Protein AF-A0A7C6A0C5-F1 (afdb_monomer)

Secondary structure (DSSP, 8-state):
-----TT--PPTT--EEETTEEE---SS-EEEEEEPTT-BS-SSSSSBGGGGGTTS--SS-EESS---TT-EEEEEEES-HHHHHHHHSGGG---EEEEEEESS---HHHHHHHHH--EETTEEPPP-EEEE-SSTTEEEEEES---TTHHHHHHHHTT--EEEEEEEEETTEE-TTPPTT-EEEPPHHHHHHHHHHTT-----

Foldseek 3Di:
DDDPDPPDDDDPPDFDDDPNHTDDDDPKFKKKAFAAAQEWCDPPDGNHLVVLVPPHPPPQKHWLDTDDNRETETIMIMSDPVLSCLLAPLVLLWKWKKKWAKPDFDDPVLQVCQQVFDDDPNDTAHRKHWAADVGSSIIMIMGSHDDDVVVQVSCVVVVMGTPYMYTQDTRPDGRPPADHSHMDTDDPVRVQSSCVSRVNDDDD

Solvent-accessible surface area (backbone atoms only — not comparable to full-atom values): 11794 Å² total; per-residue (Å²): 134,92,82,83,62,91,83,65,82,77,62,89,88,66,90,44,62,60,97,88,38,80,52,88,84,68,97,58,55,47,36,44,27,23,40,43,59,70,28,26,77,38,94,85,46,81,54,28,54,64,73,52,42,72,96,54,86,59,89,67,49,40,64,55,60,78,57,54,38,75,31,28,29,54,41,44,30,30,49,43,65,66,62,40,47,48,67,54,40,62,91,59,42,49,41,33,33,28,45,36,34,37,77,51,65,64,49,73,66,53,36,51,45,34,50,74,26,47,72,57,95,92,37,75,46,72,53,24,54,59,45,72,46,99,54,40,30,34,30,40,39,39,32,35,67,85,59,89,64,40,71,50,51,55,38,42,77,71,74,38,46,69,76,43,44,30,32,45,29,52,59,82,46,67,44,81,85,63,54,77,50,42,63,43,71,59,51,73,68,55,48,50,44,48,32,48,75,65,73,67,58,71,82,130

InterPro domains:
  IPR000748 Pseudouridine synthase, RsuA/RluB/E/F [TIGR00093] (34-187)
  IPR006145 Pseudouridine synthase, RsuA/RluA-like [PF00849] (29-157)
  IPR018496 Pseudouridine synthase, RsuA/RluB/E/F, conserved site [PS01149] (65-79)
  IPR020094 Pseudouridine synthase TruA/RsuA/RluB/E/F, N-terminal [G3DSA:3.30.70.580] (31-190)
  IPR020103 Pseudouridine synthase, catalytic domain superfamily [SSF55120] (17-201)
  IPR042092 Pseudouridine synthase, RsuA/RluB/E/F, catalytic domain [G3DSA:3.30.70.1560] (94-174)
  IPR050343 Ribosomal RNA Pseudouridine Synthase RsuA [PTHR47683] (2-196)

Organism: NCBI:txid1214928

Radius of gyration: 19.91 Å; Cα contacts (8 Å, |Δi|>4): 356; chains: 1; bounding box: 49×36×59 Å

Structure (mmCIF, N/CA/C/O backbone):
data_AF-A0A7C6A0C5-F1
#
_entry.id   AF-A0A7C6A0C5-F1
#
loop_
_atom_site.group_PDB
_atom_site.id
_atom_site.type_symbol
_atom_site.label_atom_id
_atom_site.label_alt_id
_atom_site.label_comp_id
_atom_site.label_asym_id
_atom_site.label_entity_id
_atom_site.label_seq_id
_atom_site.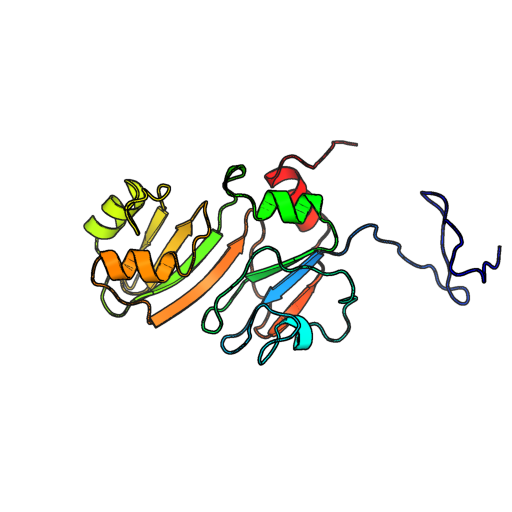pdbx_PDB_ins_code
_atom_site.Cartn_x
_atom_site.Cartn_y
_atom_site.Cartn_z
_atom_site.occupancy
_atom_site.B_iso_or_equiv
_atom_site.auth_seq_id
_atom_site.auth_comp_id
_atom_site.auth_asym_id
_atom_site.auth_atom_id
_atom_site.pdbx_PDB_model_num
ATOM 1 N N . GLU A 1 1 ? 21.529 -6.918 -37.986 1.00 81.62 1 GLU A N 1
ATOM 2 C CA . GLU A 1 1 ? 22.900 -6.378 -37.845 1.00 81.62 1 GLU A CA 1
ATOM 3 C C . GLU A 1 1 ? 23.415 -6.735 -36.458 1.00 81.62 1 GLU A C 1
ATOM 5 O O . GLU A 1 1 ? 22.609 -6.770 -35.536 1.00 81.62 1 GLU A O 1
ATOM 10 N N . VAL A 1 2 ? 24.701 -7.061 -36.303 1.00 87.25 2 VAL A N 1
ATOM 11 C CA . VAL A 1 2 ? 25.269 -7.378 -34.982 1.00 87.25 2 VAL A CA 1
ATOM 12 C C . VAL A 1 2 ? 25.799 -6.091 -34.360 1.00 87.25 2 VAL A C 1
ATOM 14 O O . VAL A 1 2 ? 26.836 -5.583 -34.780 1.00 87.25 2 VAL A O 1
ATOM 17 N N . VAL A 1 3 ? 25.098 -5.583 -33.349 1.00 87.75 3 VAL A N 1
ATOM 18 C CA . VAL A 1 3 ? 25.498 -4.394 -32.588 1.00 87.75 3 VAL A CA 1
ATOM 19 C C . VAL A 1 3 ? 26.270 -4.832 -31.344 1.00 87.75 3 VAL A C 1
ATOM 21 O O . VAL A 1 3 ? 25.799 -5.669 -30.579 1.00 87.75 3 VAL A O 1
ATOM 24 N N . ARG A 1 4 ? 27.472 -4.279 -31.141 1.00 88.19 4 ARG A N 1
ATOM 25 C CA . ARG A 1 4 ? 28.315 -4.529 -29.951 1.00 88.19 4 ARG A CA 1
ATOM 26 C C . ARG A 1 4 ? 28.579 -3.274 -29.117 1.00 88.19 4 ARG A C 1
ATOM 28 O O . ARG A 1 4 ? 29.222 -3.365 -28.077 1.00 88.19 4 ARG A O 1
ATOM 35 N N . ASP A 1 5 ? 28.114 -2.121 -29.587 1.00 89.69 5 ASP A N 1
ATOM 36 C CA . ASP A 1 5 ? 28.271 -0.843 -28.903 1.00 89.69 5 ASP A CA 1
ATOM 37 C C . ASP A 1 5 ? 27.196 -0.690 -27.808 1.00 89.69 5 ASP A C 1
ATOM 39 O O . ASP A 1 5 ? 26.008 -0.647 -28.139 1.00 89.69 5 ASP A O 1
ATOM 43 N N . PRO A 1 6 ? 27.568 -0.595 -26.516 1.00 80.88 6 PRO A N 1
ATOM 44 C CA . PRO A 1 6 ? 26.613 -0.383 -25.428 1.00 80.88 6 PRO A CA 1
ATOM 45 C C . PRO A 1 6 ? 25.907 0.984 -25.484 1.00 80.88 6 PRO A C 1
ATOM 47 O O . PRO A 1 6 ? 24.895 1.159 -24.808 1.00 80.88 6 PRO A O 1
ATOM 50 N N . GLY A 1 7 ? 26.426 1.947 -26.255 1.00 84.88 7 GLY A N 1
ATOM 51 C CA . GLY A 1 7 ? 25.814 3.260 -26.474 1.00 84.88 7 GLY A CA 1
ATOM 52 C C . GLY A 1 7 ? 24.837 3.316 -27.652 1.00 84.88 7 GLY A C 1
ATOM 53 O O . GLY A 1 7 ? 24.264 4.376 -27.909 1.00 84.88 7 GLY A O 1
ATOM 54 N N . PHE A 1 8 ? 24.639 2.211 -28.376 1.00 87.06 8 PHE A N 1
ATOM 55 C CA . PHE A 1 8 ? 23.786 2.196 -29.558 1.00 87.06 8 PHE A CA 1
ATOM 56 C C . PHE A 1 8 ? 22.320 2.469 -29.203 1.00 87.06 8 PHE A C 1
ATOM 58 O O . PHE A 1 8 ? 21.685 1.731 -28.446 1.00 87.06 8 PHE A O 1
ATOM 65 N N . HIS A 1 9 ? 21.762 3.517 -29.803 1.00 83.31 9 HIS A N 1
ATOM 66 C CA . HIS A 1 9 ? 20.345 3.824 -29.689 1.00 83.31 9 HIS A CA 1
ATOM 67 C C . HIS A 1 9 ? 19.542 2.902 -30.605 1.00 83.31 9 HIS A C 1
ATOM 69 O O . HIS A 1 9 ? 19.577 3.033 -31.827 1.00 83.31 9 HIS A O 1
ATOM 75 N N . VAL A 1 10 ? 18.798 1.974 -30.005 1.00 83.44 10 VAL A N 1
ATOM 76 C CA . VAL A 1 10 ? 17.906 1.086 -30.751 1.00 83.44 10 VAL A CA 1
ATOM 77 C C . VAL A 1 10 ? 16.726 1.901 -31.301 1.00 83.44 10 VAL A C 1
ATOM 79 O O . VAL A 1 10 ? 16.050 2.571 -30.515 1.00 83.44 10 VAL A O 1
ATOM 82 N N . PRO A 1 11 ? 16.455 1.857 -32.621 1.00 84.38 11 PRO A N 1
ATOM 83 C CA . PRO A 1 11 ? 15.273 2.486 -33.198 1.00 84.38 11 PRO A CA 1
ATOM 84 C C . PRO A 1 11 ? 13.982 1.929 -32.595 1.00 84.38 11 PRO A C 1
ATOM 86 O O . PRO A 1 11 ? 13.876 0.735 -32.306 1.00 84.38 11 PRO A O 1
ATOM 89 N N . GLU A 1 12 ? 12.976 2.785 -32.442 1.00 79.31 12 GLU A N 1
ATOM 90 C CA . GLU A 1 12 ? 11.664 2.357 -31.962 1.00 79.31 12 GLU A CA 1
ATOM 91 C C . GLU A 1 12 ? 11.053 1.320 -32.924 1.00 79.31 12 GLU A C 1
ATOM 93 O O . GLU A 1 12 ? 11.096 1.481 -34.143 1.00 79.31 12 GLU A O 1
ATOM 98 N N . GLY A 1 13 ? 10.537 0.215 -32.376 1.00 77.62 13 GLY A N 1
ATOM 99 C CA . GLY A 1 13 ? 9.968 -0.891 -33.157 1.00 77.62 13 GLY A CA 1
ATOM 100 C C . GLY A 1 13 ? 10.975 -1.900 -33.729 1.00 77.62 13 GLY A C 1
ATOM 101 O O . GLY A 1 13 ? 10.558 -2.849 -34.392 1.00 77.62 13 GLY A O 1
ATOM 102 N N . ALA A 1 14 ? 12.280 -1.751 -33.477 1.00 84.12 14 ALA A N 1
ATOM 103 C CA . ALA A 1 14 ? 13.269 -2.724 -33.939 1.00 84.12 14 ALA A CA 1
ATOM 104 C C . ALA A 1 14 ? 13.082 -4.105 -33.277 1.00 84.12 14 ALA A C 1
AT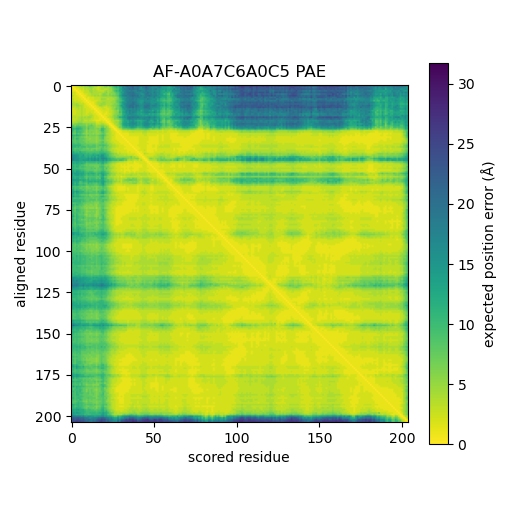OM 106 O O . ALA A 1 14 ? 12.911 -4.216 -32.062 1.00 84.12 14 ALA A O 1
ATOM 107 N N . SER A 1 15 ? 13.171 -5.174 -34.074 1.00 84.56 15 SER A N 1
ATOM 108 C CA . SER A 1 15 ? 13.277 -6.541 -33.555 1.00 84.56 15 SER A CA 1
ATOM 109 C C . SER A 1 15 ? 14.695 -6.792 -33.055 1.00 84.56 15 SER A C 1
ATOM 111 O O . SER A 1 15 ? 15.669 -6.562 -33.773 1.00 84.56 15 SER A O 1
ATOM 113 N N . LEU A 1 16 ? 14.804 -7.257 -31.816 1.00 87.75 16 LEU A N 1
ATOM 114 C CA . LEU A 1 16 ? 16.075 -7.522 -31.160 1.00 87.75 16 LEU A CA 1
ATOM 115 C C . LEU A 1 16 ? 16.232 -9.017 -30.936 1.00 87.75 16 LEU A C 1
ATOM 117 O O . LEU A 1 16 ? 15.270 -9.704 -30.603 1.00 87.75 16 LEU A O 1
ATOM 121 N N . GLU A 1 17 ? 17.456 -9.505 -31.080 1.00 88.62 17 GLU A N 1
ATOM 122 C CA . GLU A 1 17 ? 17.814 -10.889 -30.802 1.00 88.62 17 GLU A CA 1
ATOM 123 C C . GLU A 1 17 ? 19.119 -10.929 -30.010 1.00 88.62 17 GLU A C 1
ATOM 125 O O . GLU A 1 17 ? 20.035 -10.146 -30.268 1.00 88.62 17 GLU A O 1
ATOM 130 N N . LEU A 1 18 ? 19.216 -11.862 -29.066 1.00 87.06 18 LEU A N 1
ATOM 131 C CA . LEU A 1 18 ? 20.465 -12.214 -28.397 1.00 87.06 18 LEU A CA 1
ATOM 132 C C . LEU A 1 18 ? 20.778 -13.670 -28.718 1.00 87.06 18 LEU A C 1
ATOM 134 O O . LEU A 1 18 ? 19.971 -14.552 -28.430 1.00 87.06 18 LEU A O 1
ATOM 138 N N . ASP A 1 19 ? 21.924 -13.911 -29.353 1.00 87.69 19 ASP A N 1
ATOM 139 C CA . ASP A 1 19 ? 22.356 -15.243 -29.797 1.00 87.69 19 ASP A CA 1
ATOM 140 C C . ASP A 1 19 ? 21.277 -15.988 -30.613 1.00 87.69 19 ASP A C 1
ATOM 142 O O . ASP A 1 19 ? 21.013 -17.174 -30.410 1.00 87.69 19 ASP A O 1
ATOM 146 N N . GLY A 1 20 ? 20.614 -15.261 -31.523 1.00 85.88 20 GLY A N 1
ATOM 147 C CA . GLY A 1 20 ? 19.554 -15.783 -32.396 1.00 85.88 20 GLY A CA 1
ATOM 148 C C . GLY A 1 20 ? 18.211 -16.031 -31.701 1.00 85.88 20 GLY A C 1
ATOM 149 O O . GLY A 1 20 ? 17.323 -16.647 -32.287 1.00 85.88 20 GLY A O 1
ATOM 150 N N . LYS A 1 21 ? 18.047 -15.592 -30.446 1.00 85.69 21 LYS A N 1
ATOM 151 C CA . LYS A 1 21 ? 16.777 -15.671 -29.714 1.00 85.69 21 LYS A CA 1
ATOM 152 C C . LYS A 1 21 ? 16.108 -14.299 -29.661 1.00 85.69 21 LYS A C 1
ATOM 154 O O . LYS A 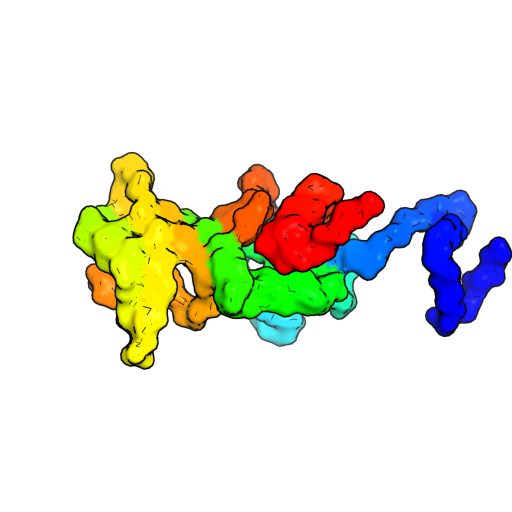1 21 ? 16.732 -13.372 -29.139 1.00 85.69 21 LYS A O 1
ATOM 159 N N . PRO A 1 22 ? 14.851 -14.166 -30.117 1.00 84.94 22 PRO A N 1
ATOM 160 C CA . PRO A 1 22 ? 14.095 -12.923 -30.010 1.00 84.94 22 PRO A CA 1
ATOM 161 C C . PRO A 1 22 ? 14.038 -12.398 -28.576 1.00 84.94 22 PRO A C 1
ATOM 163 O O . PRO A 1 22 ? 13.735 -13.136 -27.636 1.00 84.94 22 PRO A O 1
ATOM 166 N N . LEU A 1 23 ? 14.307 -11.106 -28.422 1.00 81.94 23 LEU A N 1
ATOM 167 C CA . LEU A 1 23 ? 14.169 -10.368 -27.179 1.00 81.94 23 LEU A CA 1
ATOM 168 C C . LEU A 1 23 ? 12.861 -9.581 -27.198 1.00 81.94 23 LEU A C 1
ATOM 170 O O . LEU A 1 23 ? 12.641 -8.721 -28.049 1.00 81.94 23 LEU A O 1
ATOM 174 N N . ALA A 1 24 ? 12.011 -9.835 -26.207 1.00 72.44 24 ALA A N 1
ATOM 175 C CA . ALA A 1 24 ? 10.872 -8.975 -25.931 1.00 72.44 24 ALA A CA 1
ATOM 176 C C . ALA A 1 24 ? 11.360 -7.723 -25.193 1.00 72.44 24 ALA A C 1
ATOM 178 O O . ALA A 1 24 ? 11.808 -7.804 -24.047 1.00 72.44 24 ALA A O 1
ATOM 179 N N . VAL A 1 25 ? 11.264 -6.563 -25.839 1.00 71.50 25 VAL A N 1
ATOM 180 C CA . VAL A 1 25 ? 11.606 -5.287 -25.207 1.00 71.50 25 VAL A CA 1
ATOM 181 C C . VAL A 1 25 ? 10.368 -4.684 -24.579 1.00 71.50 25 VAL A C 1
ATOM 183 O O . VAL A 1 25 ? 9.362 -4.457 -25.247 1.00 71.50 25 VAL A O 1
ATOM 186 N N . ARG A 1 26 ? 10.457 -4.396 -23.282 1.00 72.69 26 ARG A N 1
ATOM 187 C CA . ARG A 1 26 ? 9.487 -3.549 -22.595 1.00 72.69 26 ARG A CA 1
ATOM 188 C C . ARG A 1 26 ? 10.140 -2.219 -22.273 1.00 72.69 26 ARG A C 1
ATOM 190 O O . ARG A 1 26 ? 11.242 -2.184 -21.735 1.00 72.69 26 ARG A O 1
ATOM 197 N N . ARG A 1 27 ? 9.439 -1.130 -22.585 1.00 80.19 27 ARG A N 1
ATOM 198 C CA . ARG A 1 27 ? 9.873 0.228 -22.237 1.00 80.19 27 ARG A CA 1
ATOM 199 C C . ARG A 1 27 ? 9.923 0.421 -20.719 1.00 80.19 27 ARG A C 1
ATOM 201 O O . ARG A 1 27 ? 10.857 1.030 -20.206 1.00 80.19 27 ARG A O 1
ATOM 208 N N . HIS A 1 28 ? 8.934 -0.128 -20.015 1.00 90.69 28 HIS A N 1
ATOM 209 C CA . HIS A 1 28 ? 8.824 -0.067 -18.565 1.00 90.69 28 HIS A CA 1
ATOM 210 C C . HIS A 1 28 ? 8.532 -1.449 -17.970 1.00 90.69 28 HIS A C 1
ATOM 212 O O . HIS A 1 28 ? 7.948 -2.317 -18.617 1.00 90.69 28 HIS A O 1
ATOM 218 N N . HIS A 1 29 ? 8.972 -1.654 -16.731 1.00 93.25 29 HIS A N 1
ATOM 219 C CA . HIS A 1 29 ? 8.690 -2.851 -15.949 1.00 93.25 29 HIS A CA 1
ATOM 220 C C . HIS A 1 29 ? 7.824 -2.480 -14.754 1.00 93.25 29 HIS A C 1
ATOM 222 O O . HIS A 1 29 ? 8.158 -1.545 -14.021 1.00 93.25 29 HIS A O 1
ATOM 228 N N . HIS A 1 30 ? 6.768 -3.258 -14.524 1.00 96.50 30 HIS A N 1
ATOM 229 C CA . HIS A 1 30 ? 5.861 -3.096 -13.394 1.00 96.50 30 HIS A CA 1
ATOM 230 C C . HIS A 1 30 ? 5.740 -4.419 -12.638 1.00 96.50 30 HIS A C 1
ATOM 232 O O . HIS A 1 30 ? 5.444 -5.450 -13.244 1.00 96.50 30 HIS A O 1
ATOM 238 N N . LEU A 1 31 ? 5.990 -4.397 -11.327 1.00 97.56 31 LEU A N 1
ATOM 239 C CA . LEU A 1 31 ? 5.941 -5.590 -10.478 1.00 97.56 31 LEU A CA 1
ATOM 240 C C . LEU A 1 31 ? 4.955 -5.427 -9.335 1.00 97.56 31 LEU A C 1
ATOM 242 O O . LEU A 1 31 ? 4.968 -4.412 -8.640 1.00 97.56 31 LEU A O 1
ATOM 246 N N . LEU A 1 32 ? 4.193 -6.481 -9.081 1.00 98.44 32 LEU A N 1
ATOM 247 C CA . LEU A 1 32 ? 3.413 -6.673 -7.871 1.00 98.44 32 LEU A CA 1
ATOM 248 C C . LEU A 1 32 ? 4.213 -7.543 -6.900 1.00 98.44 32 LEU A C 1
ATOM 250 O O . LEU A 1 32 ? 4.545 -8.674 -7.241 1.00 98.44 32 LEU A O 1
ATOM 254 N N . LEU A 1 33 ? 4.485 -7.044 -5.698 1.00 98.69 33 LEU A N 1
ATOM 255 C CA . LEU A 1 33 ? 5.050 -7.821 -4.594 1.00 98.69 33 LEU A CA 1
ATOM 256 C C . LEU A 1 33 ? 3.988 -8.007 -3.509 1.00 98.69 33 LEU A C 1
ATOM 258 O O . LEU A 1 33 ? 3.386 -7.029 -3.053 1.00 98.69 33 LEU A O 1
ATOM 262 N N . HIS A 1 34 ? 3.822 -9.235 -3.020 1.00 98.75 34 HIS A N 1
ATOM 263 C CA . HIS A 1 34 ? 3.149 -9.469 -1.746 1.00 98.75 34 HIS A CA 1
ATOM 264 C C . HIS A 1 34 ? 4.169 -9.314 -0.615 1.00 98.75 34 HIS A C 1
ATOM 266 O O . HIS A 1 34 ? 4.820 -10.268 -0.192 1.00 98.75 34 HIS A O 1
ATOM 272 N N . LYS A 1 35 ? 4.326 -8.087 -0.119 1.00 98.50 35 LYS A N 1
ATOM 273 C CA . LYS A 1 35 ? 5.311 -7.763 0.910 1.00 98.50 35 LYS A CA 1
ATOM 274 C C . LYS A 1 35 ? 4.951 -8.466 2.235 1.00 98.50 35 LYS A C 1
ATOM 276 O O . LYS A 1 35 ? 3.870 -8.210 2.762 1.00 98.50 35 LYS A O 1
ATOM 281 N N . PRO A 1 36 ? 5.855 -9.264 2.827 1.00 98.19 36 PRO A N 1
ATOM 282 C CA . PRO A 1 36 ? 5.708 -9.779 4.186 1.00 98.19 36 PRO A CA 1
ATOM 283 C C . PRO A 1 36 ? 6.032 -8.722 5.259 1.00 98.19 36 PRO A C 1
ATOM 285 O O . PRO A 1 36 ? 6.732 -7.725 5.014 1.00 98.19 36 PRO A O 1
ATOM 288 N N . ALA A 1 37 ? 5.573 -8.960 6.488 1.00 97.62 37 ALA A N 1
ATOM 289 C CA . ALA A 1 37 ? 6.026 -8.204 7.649 1.00 97.62 37 ALA A CA 1
ATOM 290 C C . ALA A 1 37 ? 7.530 -8.441 7.900 1.00 97.62 37 ALA A C 1
ATOM 292 O O . ALA A 1 37 ? 8.111 -9.444 7.489 1.00 97.62 37 ALA A O 1
ATOM 293 N N . GLY A 1 38 ? 8.189 -7.484 8.551 1.00 97.25 38 GLY A N 1
ATOM 294 C CA . GLY A 1 38 ? 9.622 -7.526 8.856 1.00 97.25 38 GLY A CA 1
ATOM 295 C C . GLY A 1 38 ? 10.523 -6.867 7.806 1.00 97.25 38 GLY A C 1
ATOM 296 O O . GLY A 1 38 ? 11.649 -6.497 8.144 1.00 97.25 38 GLY A O 1
ATOM 297 N N . TYR A 1 39 ? 10.020 -6.632 6.589 1.00 97.75 39 TYR A N 1
ATOM 298 C CA . TYR A 1 39 ? 10.778 -6.013 5.498 1.00 97.75 39 TYR A CA 1
ATOM 299 C C . TYR A 1 39 ? 10.549 -4.503 5.392 1.00 97.75 39 TYR A C 1
ATOM 301 O O . TYR A 1 39 ? 9.433 -4.017 5.575 1.00 97.75 39 TYR A O 1
ATOM 309 N N . VAL A 1 40 ? 11.597 -3.752 5.056 1.00 96.81 40 VAL A N 1
ATOM 310 C CA . VAL A 1 40 ? 11.578 -2.289 4.926 1.00 96.81 40 VAL A CA 1
ATOM 311 C C . VAL A 1 40 ? 11.536 -1.891 3.452 1.00 96.81 40 VAL A C 1
ATOM 313 O O . VAL A 1 40 ? 12.293 -2.408 2.629 1.00 96.81 40 VAL A O 1
ATOM 316 N N . THR A 1 41 ? 10.675 -0.925 3.116 1.00 95.38 41 THR A N 1
ATOM 317 C CA . THR A 1 41 ? 10.627 -0.314 1.776 1.00 95.38 41 THR A CA 1
ATOM 318 C C . THR A 1 41 ? 11.805 0.657 1.584 1.00 95.38 41 THR A C 1
ATOM 320 O O . THR A 1 41 ? 11.630 1.875 1.573 1.00 95.38 41 THR A O 1
ATOM 323 N N . SER A 1 42 ? 13.020 0.117 1.514 1.00 92.44 42 SER A N 1
ATOM 324 C CA . SER A 1 42 ? 14.288 0.834 1.333 1.00 92.44 42 SER A CA 1
ATOM 325 C C . SER A 1 42 ? 15.271 -0.055 0.572 1.00 92.44 42 SER A C 1
ATOM 327 O O . SER A 1 42 ? 15.159 -1.276 0.644 1.00 92.44 42 SER A O 1
ATOM 329 N N . ARG A 1 43 ? 16.229 0.532 -0.155 1.00 89.50 43 ARG A N 1
ATOM 330 C CA . ARG A 1 43 ? 17.328 -0.212 -0.802 1.00 89.50 43 ARG A CA 1
ATOM 331 C C . ARG A 1 43 ? 18.491 -0.506 0.145 1.00 89.50 43 ARG A C 1
ATOM 333 O O . ARG A 1 43 ? 19.223 -1.456 -0.086 1.00 89.50 43 ARG A O 1
ATOM 340 N N . THR A 1 44 ? 18.673 0.321 1.168 1.00 86.88 44 THR A N 1
ATOM 341 C CA . THR A 1 44 ? 19.901 0.362 1.978 1.00 86.88 44 THR A CA 1
ATOM 342 C C . THR A 1 44 ? 19.683 -0.042 3.431 1.00 86.88 44 THR A C 1
ATOM 344 O O . THR A 1 44 ? 20.648 -0.317 4.136 1.00 86.88 44 THR A O 1
ATOM 347 N N . GLU A 1 45 ? 18.434 -0.073 3.898 1.00 86.06 45 GLU A N 1
ATOM 348 C CA . GLU A 1 45 ? 18.113 -0.243 5.316 1.00 86.06 45 GLU A CA 1
ATOM 349 C C . GLU A 1 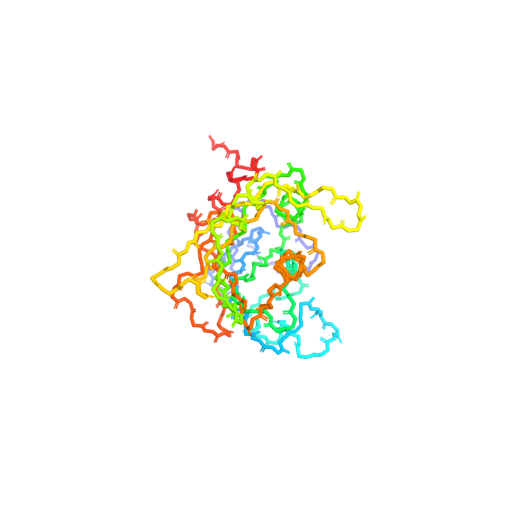45 ? 17.425 -1.577 5.606 1.00 86.06 45 GLU A C 1
ATOM 351 O O . GLU A 1 45 ? 16.406 -1.908 4.994 1.00 86.06 45 GLU A O 1
ATOM 356 N N . GLY A 1 46 ? 17.930 -2.277 6.628 1.00 89.44 46 GLY A N 1
ATOM 357 C CA . GLY A 1 46 ? 17.310 -3.472 7.200 1.00 89.44 46 GLY A CA 1
ATOM 358 C C . GLY A 1 46 ? 17.074 -4.604 6.189 1.00 89.44 46 GLY A C 1
ATOM 359 O O . GLY A 1 46 ? 17.692 -4.638 5.124 1.00 89.44 46 GLY A O 1
ATOM 360 N N . PRO A 1 47 ? 16.173 -5.550 6.509 1.00 93.56 47 PRO A N 1
ATOM 361 C CA . PRO A 1 47 ? 15.697 -6.537 5.546 1.00 93.56 47 PRO A CA 1
ATOM 362 C C . PRO A 1 47 ? 14.931 -5.832 4.417 1.00 93.56 47 PRO A C 1
ATOM 364 O O . PRO A 1 47 ? 13.764 -5.471 4.559 1.00 93.56 47 PRO A O 1
ATOM 367 N N . SER A 1 48 ? 15.614 -5.556 3.312 1.00 95.62 48 SER A N 1
ATOM 368 C CA . SER A 1 48 ? 15.080 -4.772 2.199 1.00 95.62 48 SER A CA 1
ATOM 369 C C . SER A 1 48 ? 14.054 -5.557 1.382 1.00 95.62 48 SER A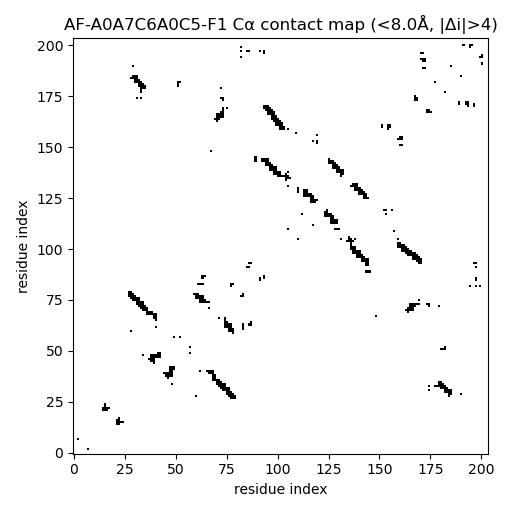 C 1
ATOM 371 O O . SER A 1 48 ? 14.295 -6.709 1.027 1.00 95.62 48 SER A O 1
ATOM 373 N N . VAL A 1 49 ? 12.951 -4.915 0.980 1.00 97.00 49 VAL A N 1
ATOM 374 C CA . VAL A 1 49 ? 11.996 -5.492 0.008 1.00 97.00 49 VAL A CA 1
ATOM 375 C C . VAL A 1 49 ? 12.644 -5.891 -1.323 1.00 97.00 49 VAL A C 1
ATOM 377 O O . VAL A 1 49 ? 12.125 -6.767 -2.000 1.00 97.00 49 VAL A O 1
ATOM 380 N N . TYR A 1 50 ? 13.787 -5.305 -1.692 1.00 96.06 50 TYR A N 1
ATOM 381 C CA . TYR A 1 50 ? 14.509 -5.673 -2.913 1.00 96.06 50 TYR A CA 1
ATOM 382 C C . TYR A 1 50 ? 15.186 -7.043 -2.817 1.00 96.06 50 TYR A C 1
ATOM 384 O O . TYR A 1 50 ? 15.422 -7.665 -3.848 1.00 96.06 50 TYR A O 1
ATOM 392 N N . ALA A 1 51 ? 15.443 -7.546 -1.604 1.00 94.50 51 ALA A N 1
ATOM 393 C CA . ALA A 1 51 ? 15.926 -8.912 -1.409 1.00 94.50 51 ALA A CA 1
ATOM 394 C C . ALA A 1 51 ? 14.884 -9.961 -1.845 1.00 94.50 51 ALA A C 1
ATOM 396 O O . ALA A 1 51 ? 15.254 -11.063 -2.235 1.00 94.50 51 ALA A O 1
ATOM 397 N N . LEU A 1 52 ? 13.594 -9.598 -1.835 1.00 95.88 52 LEU A N 1
ATOM 398 C CA . LEU A 1 52 ? 12.483 -10.435 -2.304 1.00 95.88 52 LEU A CA 1
ATOM 399 C C . LEU A 1 52 ? 12.290 -10.379 -3.827 1.00 95.88 52 LEU A C 1
ATOM 401 O O . LEU A 1 52 ? 11.481 -11.115 -4.373 1.00 95.88 52 LEU A O 1
ATOM 405 N N . LEU A 1 53 ? 13.020 -9.504 -4.524 1.00 95.44 53 LEU A N 1
ATOM 406 C CA . LEU A 1 53 ? 12.917 -9.312 -5.973 1.00 95.44 53 LEU A CA 1
ATOM 407 C C . LEU A 1 53 ? 14.087 -9.968 -6.724 1.00 95.44 53 LEU A C 1
ATOM 409 O O . LEU A 1 53 ? 14.463 -9.526 -7.813 1.00 95.44 53 LEU A O 1
ATOM 413 N N . SER A 1 54 ? 14.689 -11.007 -6.138 1.00 88.06 54 SER A N 1
ATOM 414 C CA . SER A 1 54 ? 15.720 -11.801 -6.810 1.00 88.06 54 SER A CA 1
ATOM 415 C C . SER A 1 54 ? 15.172 -12.371 -8.122 1.00 88.06 54 SER A C 1
ATOM 417 O O . SER A 1 54 ? 14.064 -12.895 -8.160 1.00 88.06 54 SER A O 1
ATOM 419 N N . GLY A 1 55 ? 15.932 -12.240 -9.211 1.00 87.50 55 GLY A N 1
ATOM 420 C CA . GLY A 1 55 ? 15.504 -12.666 -10.550 1.00 87.50 55 GLY A CA 1
ATOM 421 C C . GLY A 1 55 ? 14.741 -11.612 -11.363 1.00 87.50 55 GLY A C 1
ATOM 422 O O . GLY A 1 55 ? 14.490 -11.837 -12.544 1.00 87.50 55 GLY A O 1
ATOM 423 N N . PHE A 1 56 ? 14.436 -10.443 -10.790 1.00 90.88 56 PHE A N 1
ATOM 424 C CA . PHE A 1 56 ? 13.831 -9.319 -11.512 1.00 90.88 56 PHE A CA 1
ATOM 425 C C . PHE A 1 56 ? 14.851 -8.209 -11.835 1.00 90.88 56 PHE A C 1
ATOM 427 O O . PHE A 1 56 ? 15.852 -8.057 -11.127 1.00 90.88 56 PHE A O 1
ATOM 434 N N . PRO A 1 57 ? 14.609 -7.377 -12.871 1.00 86.69 57 PRO A N 1
ATOM 435 C CA . PRO A 1 57 ? 15.482 -6.254 -13.223 1.00 86.69 57 PRO A CA 1
ATOM 436 C C . PRO A 1 57 ? 15.345 -5.090 -12.224 1.00 86.69 57 PRO A C 1
ATOM 438 O O . PRO A 1 57 ? 14.690 -4.084 -12.481 1.00 86.69 57 PRO A O 1
ATOM 441 N N . THR A 1 58 ? 15.971 -5.213 -11.053 1.00 87.75 58 THR A N 1
ATOM 442 C CA . THR A 1 58 ? 15.789 -4.288 -9.918 1.00 87.75 58 THR A CA 1
ATOM 443 C C . THR A 1 58 ? 16.573 -2.984 -9.993 1.00 87.75 58 THR A C 1
ATOM 445 O O . THR A 1 58 ? 16.379 -2.141 -9.118 1.00 87.75 58 THR A O 1
ATOM 448 N N . ARG A 1 59 ? 17.446 -2.772 -10.988 1.00 86.00 59 ARG A N 1
ATOM 449 C CA . ARG A 1 59 ? 18.322 -1.584 -11.044 1.00 86.00 59 ARG A CA 1
ATOM 450 C C . ARG A 1 59 ? 17.522 -0.281 -10.991 1.00 86.00 59 ARG A C 1
ATOM 452 O O . ARG A 1 59 ? 17.758 0.534 -10.106 1.00 86.00 59 ARG A O 1
ATOM 459 N N . ASP A 1 60 ? 16.515 -0.172 -11.853 1.00 89.44 60 ASP A N 1
ATOM 460 C CA . ASP A 1 60 ? 15.753 1.065 -12.066 1.00 89.44 60 ASP A CA 1
ATOM 461 C C . ASP A 1 60 ? 14.328 0.993 -11.471 1.00 89.44 60 ASP A C 1
ATOM 463 O O . ASP A 1 60 ? 13.549 1.935 -11.578 1.00 89.44 60 ASP A O 1
ATOM 467 N N . LEU A 1 61 ? 13.967 -0.127 -10.826 1.00 93.94 61 LEU A N 1
ATOM 468 C CA . LEU A 1 61 ? 12.653 -0.320 -10.199 1.00 93.94 61 LEU A CA 1
ATOM 469 C C . LEU A 1 61 ? 12.505 0.546 -8.943 1.00 93.94 61 LEU A C 1
ATOM 471 O O . LEU A 1 61 ? 13.308 0.453 -8.014 1.00 93.94 61 LEU A O 1
ATOM 475 N N . ALA A 1 62 ? 11.441 1.337 -8.871 1.00 96.94 62 ALA A N 1
ATOM 476 C CA . ALA A 1 62 ? 11.103 2.152 -7.710 1.00 96.94 62 ALA A CA 1
ATOM 477 C C . ALA A 1 62 ? 9.761 1.711 -7.100 1.00 96.94 62 ALA A C 1
ATOM 479 O O . ALA A 1 62 ? 8.829 1.399 -7.844 1.00 96.94 62 ALA A O 1
ATOM 480 N N . PRO A 1 63 ? 9.624 1.681 -5.760 1.00 97.38 63 PRO A N 1
ATOM 481 C CA . PRO A 1 63 ? 8.380 1.304 -5.106 1.00 97.38 63 PRO A CA 1
ATOM 482 C C . PRO A 1 63 ? 7.348 2.428 -5.232 1.00 97.38 63 PRO A C 1
ATOM 484 O O . PRO A 1 63 ? 7.637 3.602 -4.988 1.00 97.38 63 PRO A O 1
ATOM 487 N N . VAL A 1 64 ? 6.114 2.058 -5.554 1.00 97.25 64 VAL A N 1
ATOM 488 C CA . VAL A 1 64 ? 4.966 2.961 -5.618 1.00 97.25 64 VAL A CA 1
ATOM 489 C C . VAL A 1 64 ? 4.435 3.190 -4.207 1.00 97.25 64 VAL A C 1
ATOM 491 O O . VAL A 1 64 ? 3.558 2.491 -3.686 1.00 97.25 64 VAL A O 1
ATOM 494 N N . GLY A 1 65 ? 5.025 4.194 -3.565 1.00 93.62 65 GLY A N 1
ATOM 495 C CA . GLY A 1 65 ? 4.803 4.493 -2.159 1.00 93.62 65 GLY A CA 1
ATOM 496 C C . GLY A 1 65 ? 5.531 3.508 -1.248 1.00 93.62 65 GLY A C 1
ATOM 497 O O . GLY A 1 65 ? 6.445 2.797 -1.657 1.00 93.62 65 GLY A O 1
ATOM 498 N N . ARG A 1 66 ? 5.147 3.493 0.029 1.00 95.12 66 ARG A N 1
ATOM 499 C CA . ARG A 1 66 ? 5.793 2.670 1.056 1.00 95.12 66 ARG A CA 1
ATOM 500 C C . ARG A 1 66 ? 4.755 1.917 1.874 1.00 95.12 66 ARG A C 1
ATOM 502 O O . ARG A 1 66 ? 3.644 2.406 2.068 1.00 95.12 66 ARG A O 1
ATOM 509 N N . LEU A 1 67 ? 5.153 0.749 2.361 1.00 96.94 67 LEU A N 1
ATOM 510 C CA . LEU A 1 67 ? 4.501 0.058 3.469 1.00 96.94 67 LEU A CA 1
ATOM 511 C C . LEU A 1 67 ? 5.453 0.040 4.665 1.00 96.94 67 LEU A C 1
ATOM 513 O O . LEU A 1 67 ? 6.674 -0.087 4.485 1.00 96.94 67 LEU A O 1
ATOM 517 N N . ASP A 1 68 ? 4.887 0.168 5.865 1.00 96.31 68 ASP A N 1
ATOM 518 C CA . ASP A 1 68 ? 5.641 0.096 7.115 1.00 96.31 68 ASP A CA 1
ATOM 519 C C . ASP A 1 68 ? 6.248 -1.301 7.294 1.00 96.31 68 ASP A C 1
ATOM 521 O O . ASP A 1 68 ? 5.829 -2.280 6.663 1.00 96.31 68 ASP A O 1
ATOM 525 N N . LYS A 1 69 ? 7.256 -1.407 8.165 1.00 96.69 69 LYS A N 1
ATOM 526 C CA . LYS A 1 69 ? 7.990 -2.662 8.377 1.00 96.69 69 LYS A CA 1
ATOM 527 C C . LYS A 1 69 ? 7.059 -3.814 8.764 1.00 96.69 69 LYS A C 1
ATOM 529 O O . LYS A 1 69 ? 7.194 -4.913 8.241 1.00 96.69 69 LYS A O 1
ATOM 534 N N . ASP A 1 70 ? 6.111 -3.545 9.646 1.00 96.81 70 ASP A N 1
ATOM 535 C CA . ASP A 1 70 ? 5.114 -4.474 10.184 1.00 96.81 70 ASP A CA 1
ATOM 536 C C . ASP A 1 70 ? 3.817 -4.541 9.356 1.00 96.81 70 ASP A C 1
ATOM 538 O O . ASP A 1 70 ? 2.872 -5.204 9.763 1.00 96.81 70 ASP A O 1
ATOM 542 N N . THR A 1 71 ? 3.750 -3.857 8.208 1.00 98.06 71 THR A N 1
ATOM 543 C CA . THR A 1 71 ? 2.593 -3.908 7.304 1.00 98.06 71 THR A CA 1
ATOM 544 C C . THR A 1 71 ? 2.841 -4.873 6.154 1.00 98.06 71 THR A C 1
ATOM 546 O O . THR A 1 71 ? 3.901 -4.834 5.518 1.00 98.06 71 THR A O 1
ATOM 549 N N . GLU A 1 72 ? 1.841 -5.697 5.861 1.00 98.56 72 GLU A N 1
ATOM 550 C CA . GLU A 1 72 ? 1.874 -6.698 4.798 1.00 98.56 72 GLU A CA 1
ATOM 551 C C . GLU A 1 72 ? 1.115 -6.257 3.542 1.00 98.56 72 GLU A C 1
ATOM 553 O O . GLU A 1 72 ? 0.401 -5.248 3.518 1.00 98.56 72 GLU A O 1
ATOM 558 N N . GLY A 1 73 ? 1.230 -7.062 2.493 1.00 98.56 73 GLY A N 1
ATOM 559 C CA . GLY A 1 73 ? 0.355 -7.004 1.334 1.00 98.56 73 GLY A CA 1
ATOM 560 C C . GLY A 1 73 ? 0.969 -6.303 0.135 1.00 98.56 73 GLY A C 1
ATOM 561 O O . GLY A 1 73 ? 2.183 -6.279 -0.058 1.00 98.56 73 GLY A O 1
ATOM 562 N N . LEU A 1 74 ? 0.095 -5.764 -0.704 1.00 98.69 74 LEU A N 1
ATOM 563 C CA . LEU A 1 74 ? 0.425 -5.270 -2.028 1.00 98.69 74 LEU A CA 1
ATOM 564 C C . LEU A 1 74 ? 1.443 -4.129 -1.980 1.00 98.69 74 LEU A C 1
ATOM 566 O O . LEU A 1 74 ? 1.139 -3.043 -1.482 1.00 98.69 74 LEU A O 1
ATOM 570 N N . LEU A 1 75 ? 2.614 -4.321 -2.583 1.00 98.56 75 LEU A N 1
ATOM 571 C CA . LEU A 1 75 ? 3.565 -3.262 -2.909 1.00 98.56 75 LEU A CA 1
ATOM 572 C C . LEU A 1 75 ? 3.885 -3.307 -4.403 1.00 98.56 75 LEU A C 1
ATOM 574 O O . LEU A 1 75 ? 4.458 -4.271 -4.896 1.00 98.56 75 LEU A O 1
ATOM 578 N N . LEU A 1 76 ? 3.499 -2.252 -5.114 1.00 98.44 76 LEU A N 1
ATOM 579 C CA . LEU A 1 76 ? 3.767 -2.112 -6.539 1.00 98.44 76 LEU A CA 1
ATOM 580 C C . LEU A 1 76 ? 5.152 -1.482 -6.748 1.00 98.44 76 LEU A C 1
ATOM 582 O O . LEU A 1 76 ? 5.549 -0.608 -5.978 1.00 98.44 76 LEU A O 1
ATOM 586 N N . PHE A 1 77 ? 5.861 -1.891 -7.795 1.00 98.19 77 PHE A N 1
ATOM 587 C CA . PHE A 1 77 ? 7.093 -1.267 -8.272 1.00 98.19 77 PHE A CA 1
ATOM 588 C C . PHE A 1 77 ? 6.962 -0.911 -9.750 1.00 98.19 77 PHE A C 1
ATOM 590 O O . PHE A 1 77 ? 6.259 -1.593 -10.492 1.00 98.19 77 PHE A O 1
ATOM 597 N N . THR A 1 78 ? 7.652 0.141 -10.180 1.00 97.44 78 THR A N 1
ATOM 598 C CA . THR A 1 78 ? 7.657 0.591 -11.575 1.00 97.44 78 THR A CA 1
ATOM 599 C C . THR A 1 78 ? 9.008 1.195 -11.958 1.00 97.44 78 THR A C 1
ATOM 601 O O . THR A 1 78 ? 9.672 1.793 -11.110 1.00 97.44 78 THR A O 1
ATOM 604 N N . THR A 1 79 ? 9.415 1.050 -13.220 1.00 96.12 79 THR A N 1
ATOM 605 C CA . THR A 1 79 ? 10.509 1.842 -13.817 1.00 96.12 79 THR A CA 1
ATOM 606 C C . THR A 1 79 ? 10.003 3.095 -14.546 1.00 96.12 79 THR A C 1
ATOM 608 O O . THR A 1 79 ? 10.804 3.914 -14.988 1.00 96.12 79 THR A O 1
ATOM 611 N N . ASP A 1 80 ? 8.683 3.269 -14.677 1.00 95.62 80 ASP A N 1
ATOM 612 C CA . ASP A 1 80 ? 8.058 4.485 -15.211 1.00 95.62 80 ASP A CA 1
ATOM 613 C C . ASP A 1 80 ? 7.910 5.543 -14.104 1.00 95.62 80 ASP A C 1
ATOM 615 O O . ASP A 1 80 ? 7.102 5.393 -13.178 1.00 95.62 80 ASP A O 1
ATOM 619 N N . GLY A 1 81 ? 8.696 6.617 -14.209 1.00 95.25 81 GLY A N 1
ATOM 620 C CA . GLY A 1 81 ? 8.699 7.726 -13.256 1.00 95.25 81 GLY A CA 1
ATOM 621 C C . GLY A 1 81 ? 7.430 8.587 -13.269 1.00 95.25 81 GLY A C 1
ATOM 622 O O . GLY A 1 81 ? 7.038 9.089 -12.214 1.00 95.25 81 GLY A O 1
ATOM 623 N N . GLU A 1 82 ? 6.755 8.731 -14.412 1.00 95.38 82 GLU A N 1
ATOM 624 C CA . GLU A 1 82 ? 5.505 9.501 -14.501 1.00 95.38 82 GLU A CA 1
ATOM 625 C C . GLU A 1 82 ? 4.361 8.712 -13.855 1.00 95.38 82 GLU A C 1
ATOM 627 O O . GLU A 1 82 ? 3.628 9.249 -13.018 1.00 95.38 82 GLU A O 1
ATOM 632 N N . LEU A 1 83 ? 4.266 7.408 -14.143 1.00 96.44 83 LEU A N 1
ATOM 633 C CA . LEU A 1 83 ? 3.312 6.520 -13.471 1.00 96.44 83 LEU A CA 1
ATOM 634 C C . LEU A 1 83 ? 3.544 6.503 -11.951 1.00 96.44 83 LEU A C 1
ATOM 636 O O . LEU A 1 83 ? 2.594 6.656 -11.176 1.00 96.44 83 LEU A O 1
ATOM 640 N N . LEU A 1 84 ? 4.804 6.383 -11.513 1.00 96.81 84 LEU A N 1
ATOM 641 C CA . LEU A 1 84 ? 5.183 6.458 -10.097 1.00 96.81 84 LEU A CA 1
ATOM 642 C C . LEU A 1 84 ? 4.683 7.754 -9.451 1.00 96.81 84 LEU A C 1
ATOM 644 O O . LEU A 1 84 ? 4.061 7.723 -8.382 1.00 96.81 84 LEU A O 1
ATOM 648 N N . HIS A 1 85 ? 4.957 8.893 -10.090 1.00 95.62 85 HIS A N 1
ATOM 649 C CA . HIS A 1 85 ? 4.553 10.198 -9.588 1.00 95.62 85 HIS A CA 1
ATOM 650 C C . HIS A 1 85 ? 3.030 10.286 -9.466 1.00 95.62 85 HIS A C 1
ATOM 652 O O . HIS A 1 85 ? 2.521 10.653 -8.405 1.00 95.62 85 HIS A O 1
ATOM 658 N N . ARG A 1 86 ? 2.278 9.879 -10.495 1.00 95.62 86 ARG A N 1
ATOM 659 C CA . ARG A 1 86 ? 0.815 9.965 -10.448 1.00 95.62 86 ARG A CA 1
ATOM 660 C C . ARG A 1 86 ? 0.181 9.048 -9.409 1.00 95.62 86 ARG A C 1
ATOM 662 O O . ARG A 1 86 ? -0.747 9.468 -8.721 1.00 95.62 86 ARG A O 1
ATOM 669 N N . LEU A 1 87 ? 0.692 7.829 -9.246 1.00 96.06 87 LEU A N 1
ATOM 670 C CA . LEU A 1 87 ? 0.157 6.878 -8.267 1.00 96.06 87 LEU A CA 1
ATOM 671 C C . LEU A 1 87 ? 0.427 7.299 -6.813 1.00 96.06 87 LEU A C 1
ATOM 673 O O . LEU A 1 87 ? -0.342 6.956 -5.909 1.00 96.06 87 LEU A O 1
ATOM 677 N N . THR A 1 88 ? 1.511 8.041 -6.573 1.00 93.69 88 THR A N 1
ATOM 678 C CA . THR A 1 88 ? 1.920 8.468 -5.224 1.00 93.69 88 THR A CA 1
ATOM 679 C C . THR A 1 88 ? 1.443 9.870 -4.857 1.00 93.69 88 THR A C 1
ATOM 681 O O . THR A 1 88 ? 1.220 10.144 -3.675 1.00 93.69 88 THR A O 1
ATOM 684 N N . HIS A 1 89 ? 1.249 10.758 -5.833 1.00 91.94 89 HIS A N 1
ATOM 685 C CA . HIS A 1 89 ? 0.920 12.149 -5.556 1.00 91.94 89 HIS A CA 1
ATOM 686 C C . HIS A 1 89 ? -0.535 12.305 -5.050 1.00 91.94 89 HIS A C 1
ATOM 688 O O . HIS A 1 89 ? -1.476 11.884 -5.731 1.00 91.94 89 HIS A O 1
ATOM 694 N N . PRO A 1 90 ? -0.773 12.987 -3.906 1.00 87.19 90 PRO A N 1
ATOM 695 C CA . PRO A 1 90 ? -2.099 13.081 -3.276 1.00 87.19 90 PRO A CA 1
ATOM 696 C C . PRO A 1 90 ? -3.216 13.622 -4.179 1.00 87.19 90 PRO A C 1
ATOM 698 O O . PRO A 1 90 ? -4.372 13.232 -4.036 1.00 87.19 90 PRO A O 1
ATOM 701 N N . ARG A 1 91 ? -2.877 14.497 -5.138 1.00 91.06 91 ARG A N 1
ATOM 702 C CA . ARG A 1 91 ? -3.839 15.090 -6.090 1.00 91.06 91 ARG A CA 1
ATOM 703 C C . ARG A 1 91 ? -4.635 14.054 -6.894 1.00 91.06 91 ARG A C 1
ATOM 705 O O . ARG A 1 91 ? -5.780 14.329 -7.231 1.00 91.06 91 ARG A O 1
ATOM 712 N N . HIS A 1 92 ? -4.047 12.890 -7.184 1.00 92.25 92 HIS A N 1
ATOM 713 C CA . HIS A 1 92 ? -4.691 11.850 -7.994 1.00 92.25 92 HIS A CA 1
ATOM 714 C C . HIS A 1 92 ? -5.608 10.936 -7.181 1.00 92.25 92 HIS A C 1
ATOM 716 O O . HIS A 1 92 ? -6.359 10.164 -7.763 1.00 92.25 92 HIS A O 1
ATOM 722 N N . LYS A 1 93 ? -5.579 11.030 -5.843 1.00 94.56 93 LYS A N 1
ATOM 723 C CA . LYS A 1 93 ? -6.534 10.360 -4.946 1.00 94.56 93 LYS A CA 1
ATOM 724 C C . LYS A 1 93 ? -6.702 8.854 -5.210 1.00 94.56 93 LYS A C 1
ATOM 726 O O . LYS A 1 93 ? -7.793 8.304 -5.030 1.00 94.56 93 LYS A O 1
ATOM 731 N N . VAL A 1 94 ? -5.619 8.193 -5.632 1.00 96.75 94 VAL A N 1
ATOM 732 C CA . VAL A 1 94 ? -5.609 6.760 -5.948 1.00 96.75 94 VAL A CA 1
ATOM 733 C C . VAL A 1 94 ? -5.944 5.975 -4.686 1.00 96.75 94 VAL A C 1
ATOM 735 O O . VAL A 1 94 ? -5.256 6.105 -3.665 1.00 96.75 94 VAL A O 1
ATOM 738 N N . ALA A 1 95 ? -7.015 5.188 -4.760 1.00 97.69 95 ALA A N 1
ATOM 739 C CA . ALA A 1 95 ? -7.533 4.428 -3.634 1.00 97.69 95 ALA A CA 1
ATOM 740 C C . ALA A 1 95 ? -6.541 3.350 -3.177 1.00 97.69 95 ALA A C 1
ATOM 742 O O . ALA A 1 95 ? -5.801 2.775 -3.974 1.00 97.69 95 ALA A O 1
ATOM 743 N N . LYS A 1 96 ? -6.511 3.093 -1.874 1.00 98.19 96 LYS A N 1
ATOM 744 C CA . LYS A 1 96 ? -5.699 2.069 -1.217 1.00 98.19 96 LYS A CA 1
ATOM 745 C C . LYS A 1 96 ? -6.620 1.346 -0.254 1.00 98.19 96 LYS A C 1
ATOM 747 O O . LYS A 1 96 ? -7.159 1.993 0.643 1.00 98.19 96 LYS A O 1
ATOM 752 N N . ARG A 1 97 ? -6.811 0.046 -0.452 1.00 98.69 97 ARG A N 1
ATOM 753 C CA . ARG A 1 97 ? -7.708 -0.766 0.376 1.00 98.69 97 ARG A CA 1
ATOM 754 C C . ARG A 1 97 ? -6.895 -1.636 1.313 1.00 98.69 97 ARG A C 1
ATOM 756 O O . ARG A 1 97 ? -5.943 -2.289 0.882 1.00 98.69 97 ARG A O 1
ATOM 763 N N . TYR A 1 98 ? -7.253 -1.613 2.585 1.00 98.81 98 TYR A N 1
ATOM 764 C CA . TYR A 1 98 ? -6.547 -2.301 3.652 1.00 98.81 98 TYR A CA 1
ATOM 765 C C . TYR A 1 98 ? -7.492 -3.228 4.397 1.00 98.81 98 TYR A C 1
ATOM 767 O O . TYR A 1 98 ? -8.596 -2.820 4.734 1.00 98.81 98 TYR A O 1
ATOM 775 N N . LEU A 1 99 ? -7.012 -4.426 4.710 1.00 98.75 99 LEU A N 1
ATOM 776 C CA . LEU A 1 99 ? -7.560 -5.263 5.764 1.00 98.75 99 LEU A CA 1
ATOM 777 C C . LEU A 1 99 ? -6.881 -4.881 7.078 1.00 98.75 99 LEU A C 1
ATOM 779 O O . LEU A 1 99 ? -5.646 -4.811 7.147 1.00 98.75 99 LEU A O 1
ATOM 783 N N . VAL A 1 100 ? -7.682 -4.636 8.108 1.00 98.81 100 VAL A N 1
ATOM 784 C CA . VAL A 1 100 ? -7.212 -4.186 9.417 1.00 98.81 100 VAL A CA 1
ATOM 785 C C . VAL A 1 100 ? -7.819 -5.071 10.497 1.00 98.81 100 VAL A C 1
ATOM 787 O O . VAL A 1 100 ? -9.032 -5.247 10.533 1.00 98.81 100 VAL A O 1
ATOM 790 N N . HIS A 1 101 ? -6.976 -5.592 11.386 1.00 98.75 101 HIS A N 1
ATOM 791 C CA . HIS A 1 101 ? -7.415 -6.235 12.625 1.00 98.75 101 HIS A CA 1
ATOM 792 C C . HIS A 1 101 ? -7.184 -5.280 13.788 1.00 98.75 101 HIS A C 1
ATOM 794 O O . HIS A 1 101 ? -6.090 -4.719 13.933 1.00 98.75 101 HIS A O 1
ATOM 800 N N . LEU A 1 102 ? -8.199 -5.109 14.618 1.00 98.81 102 LEU A N 1
ATOM 801 C CA . LEU A 1 102 ? -8.235 -4.166 15.721 1.00 98.81 102 LEU A CA 1
ATOM 802 C C . LEU A 1 102 ? -8.230 -4.899 17.062 1.00 98.81 102 LEU A C 1
ATOM 804 O O . LEU A 1 102 ? -8.714 -6.015 17.184 1.00 98.81 102 LEU A O 1
ATOM 808 N N . GLU A 1 103 ? -7.697 -4.249 18.094 1.00 98.56 103 GLU A N 1
ATOM 809 C CA . GLU A 1 103 ? -7.717 -4.777 19.464 1.00 98.56 103 GLU A CA 1
ATOM 810 C C . GLU A 1 103 ? -9.127 -4.811 20.061 1.00 98.56 103 GLU A C 1
ATOM 812 O O . GLU A 1 103 ? -9.419 -5.635 20.925 1.00 98.56 103 GLU A O 1
ATOM 817 N N . ARG A 1 104 ? -9.999 -3.906 19.614 1.00 98.50 104 ARG A N 1
ATOM 818 C CA . ARG A 1 104 ? -11.404 -3.834 20.018 1.00 98.50 104 ARG A CA 1
ATOM 819 C C . ARG A 1 104 ? -12.297 -3.709 18.782 1.00 98.50 104 ARG A C 1
ATOM 821 O O . ARG A 1 104 ? -11.825 -3.169 17.780 1.00 98.50 104 ARG A O 1
ATOM 828 N N . PRO A 1 105 ? -13.563 -4.155 18.842 1.00 98.50 105 PRO A N 1
ATOM 829 C CA . PRO A 1 105 ? -14.524 -3.958 17.760 1.00 98.50 105 PRO A CA 1
ATOM 830 C C . PRO A 1 105 ? -14.598 -2.489 17.324 1.00 98.50 105 PRO A C 1
ATOM 832 O O . PRO A 1 105 ? -14.616 -1.599 18.177 1.00 98.50 105 PRO A O 1
ATOM 835 N N . ALA A 1 106 ? -14.623 -2.231 16.017 1.00 98.25 106 ALA A N 1
ATOM 836 C CA . ALA A 1 106 ? -14.963 -0.911 15.492 1.00 98.25 106 ALA A CA 1
ATOM 837 C C . ALA A 1 106 ? -16.468 -0.643 15.658 1.00 98.25 106 ALA A C 1
ATOM 839 O O . ALA A 1 106 ? -17.272 -1.577 15.647 1.00 98.25 106 ALA A O 1
ATOM 840 N N . THR A 1 107 ? -16.849 0.629 15.792 1.00 98.25 107 THR A N 1
ATOM 841 C CA . THR A 1 107 ? -18.258 1.029 15.959 1.00 98.25 107 THR A CA 1
ATOM 842 C C . THR A 1 107 ? -18.791 1.812 14.761 1.00 98.25 107 THR A C 1
ATOM 844 O O . THR A 1 107 ? -18.033 2.337 13.941 1.00 98.25 107 THR A O 1
ATOM 847 N N . GLU A 1 108 ? -20.115 1.948 14.663 1.00 98.00 108 GLU A N 1
ATOM 848 C CA . GLU A 1 108 ? -20.751 2.832 13.675 1.00 98.00 108 GLU A CA 1
ATOM 849 C C . GLU A 1 108 ? -20.308 4.297 13.837 1.00 98.00 108 GLU A C 1
ATOM 851 O O . GLU A 1 108 ? -20.202 5.029 12.849 1.00 98.00 108 GLU A O 1
ATOM 856 N N . GLU A 1 109 ? -1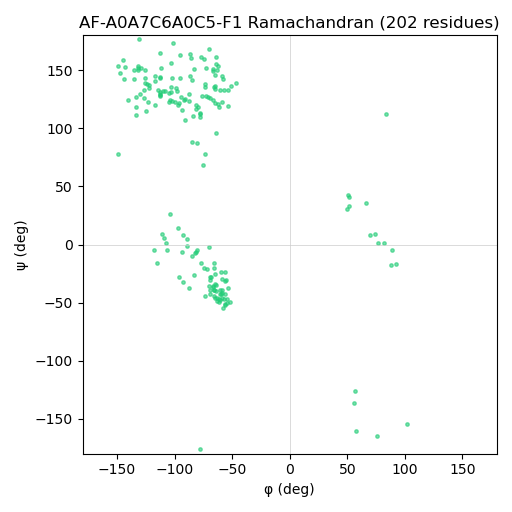9.975 4.736 15.059 1.00 97.81 109 GLU A N 1
ATOM 857 C CA . GLU A 1 109 ? -19.418 6.076 15.267 1.00 97.81 109 GLU A CA 1
ATOM 858 C C . GLU A 1 109 ? -18.029 6.215 14.643 1.00 97.81 109 GLU A C 1
ATOM 860 O O . GLU A 1 109 ? -17.707 7.280 14.114 1.00 97.81 109 GLU A O 1
ATOM 865 N N . ASP A 1 110 ? -17.213 5.156 14.668 1.00 98.00 110 ASP A N 1
ATOM 866 C CA . ASP A 1 110 ? -15.931 5.144 13.964 1.00 98.00 110 ASP A CA 1
ATOM 867 C C . ASP A 1 110 ? -16.144 5.226 12.453 1.00 98.00 110 ASP A C 1
ATOM 869 O O . ASP A 1 110 ? -15.520 6.061 11.798 1.00 98.00 110 ASP A O 1
ATOM 873 N N . GLN A 1 111 ? -17.071 4.438 11.901 1.00 98.12 111 GLN A N 1
ATOM 874 C CA . GLN A 1 111 ? -17.403 4.488 10.475 1.00 98.12 111 GLN A CA 1
ATOM 875 C C . GLN A 1 111 ? -17.839 5.895 10.046 1.00 98.12 111 GLN A C 1
ATOM 877 O O . GLN A 1 111 ? -17.314 6.437 9.067 1.00 98.12 111 GLN A O 1
ATOM 882 N N . LYS A 1 112 ? -18.734 6.526 10.814 1.00 98.06 112 LYS A N 1
ATOM 883 C CA . LYS A 1 112 ? -19.177 7.902 10.567 1.00 98.06 112 LYS A CA 1
ATOM 884 C C . LYS A 1 112 ? -18.019 8.898 10.653 1.00 98.06 112 LYS A C 1
ATOM 886 O O . LYS A 1 112 ? -17.852 9.724 9.757 1.00 98.06 112 LYS A O 1
ATOM 891 N N . ALA A 1 113 ? -17.185 8.802 11.688 1.00 97.50 113 ALA A N 1
ATOM 892 C CA . ALA A 1 113 ? -16.056 9.711 11.876 1.00 97.50 113 ALA A CA 1
ATOM 893 C C . ALA A 1 113 ? -15.011 9.590 10.748 1.00 97.50 113 ALA A C 1
ATOM 895 O O . ALA A 1 113 ? -14.412 10.585 10.332 1.00 97.50 113 ALA A O 1
ATOM 896 N N . PHE A 1 114 ? -14.803 8.381 10.221 1.00 98.00 114 PHE A N 1
ATOM 897 C CA . PHE A 1 114 ? -13.928 8.138 9.074 1.00 98.00 114 PHE A CA 1
ATOM 898 C C . PHE A 1 114 ? -14.518 8.732 7.786 1.00 98.00 114 PHE A C 1
ATOM 900 O O . PHE A 1 114 ? -13.793 9.404 7.045 1.00 98.00 114 PHE A O 1
ATOM 907 N N . ALA A 1 115 ? -15.825 8.570 7.560 1.00 97.69 115 ALA A N 1
ATOM 908 C CA . ALA A 1 115 ? -16.529 9.129 6.405 1.00 97.69 115 ALA A CA 1
ATOM 909 C C . ALA A 1 115 ? -16.558 10.671 6.409 1.00 97.69 115 ALA A C 1
ATOM 911 O O . ALA A 1 115 ? -16.456 11.302 5.359 1.00 97.69 115 ALA A O 1
ATOM 912 N N . GLU A 1 116 ? -16.636 11.303 7.581 1.00 96.44 116 GLU A N 1
ATOM 913 C CA . GLU A 1 116 ? -16.588 12.767 7.721 1.00 96.44 116 GLU A CA 1
ATOM 914 C C . GLU A 1 116 ? -15.162 13.344 7.586 1.00 96.44 116 GLU A C 1
ATOM 916 O O . GLU A 1 116 ? -14.985 14.547 7.345 1.00 96.44 116 GLU A O 1
ATOM 921 N N . GLY A 1 117 ? -14.141 12.490 7.699 1.00 93.19 117 GLY A N 1
ATOM 922 C CA . GLY A 1 117 ? -12.727 12.850 7.660 1.00 93.19 117 GLY A CA 1
ATOM 923 C C . GLY A 1 117 ? -12.205 13.314 9.022 1.00 93.19 117 GLY A C 1
ATOM 924 O O . GLY A 1 117 ? -12.532 14.401 9.501 1.00 93.19 117 GLY A O 1
ATOM 925 N N . LEU A 1 118 ? -11.325 12.503 9.615 1.00 94.50 118 LEU A N 1
ATOM 926 C CA . LEU A 1 118 ? -10.669 12.789 10.896 1.00 94.50 118 LEU A CA 1
ATOM 927 C C . LEU A 1 118 ? -9.646 13.933 10.792 1.00 94.50 118 LEU A C 1
ATOM 929 O O . LEU A 1 118 ? -9.226 14.325 9.705 1.00 94.50 118 LEU A O 1
ATOM 933 N N . SER A 1 119 ? -9.180 14.428 11.939 1.00 93.75 119 SER A N 1
ATOM 934 C CA . SER A 1 119 ? -8.048 15.359 12.021 1.00 93.75 119 SER A CA 1
ATOM 935 C C . SER A 1 119 ? -6.849 14.695 12.694 1.00 93.75 119 SER A C 1
ATOM 937 O O . SER A 1 119 ? -6.974 14.168 13.795 1.00 93.75 119 SER A O 1
ATOM 939 N N . LEU A 1 120 ? -5.680 14.758 12.053 1.00 92.31 120 LEU A N 1
ATOM 940 C CA . LEU A 1 120 ? -4.392 14.346 12.624 1.00 92.31 120 LEU A CA 1
ATOM 941 C C . LEU A 1 120 ? -3.396 15.503 12.497 1.00 92.31 120 LEU A C 1
ATOM 943 O O . LEU A 1 120 ? -3.291 16.106 11.430 1.00 92.31 120 LEU A O 1
ATOM 947 N N . ASP A 1 121 ? -2.667 15.815 13.571 1.00 90.31 121 ASP A N 1
ATOM 948 C CA . ASP A 1 121 ? -1.686 16.918 13.631 1.00 90.31 121 ASP A CA 1
ATOM 949 C C . ASP A 1 121 ? -2.246 18.272 13.159 1.00 90.31 121 ASP A C 1
ATOM 951 O O . ASP A 1 121 ? -1.607 19.002 12.401 1.00 90.31 121 ASP A O 1
ATOM 955 N N . GLY A 1 122 ? -3.491 18.582 13.531 1.00 90.56 122 GLY A N 1
ATOM 956 C CA . GLY A 1 122 ? -4.165 19.818 13.117 1.00 90.56 122 GLY A CA 1
ATOM 957 C C . GLY A 1 122 ? -4.535 19.881 11.629 1.00 90.56 122 GLY A C 1
ATOM 958 O O . GLY A 1 122 ? -4.983 20.923 11.158 1.00 90.56 122 GLY A O 1
ATOM 959 N N . LYS A 1 123 ? -4.375 18.786 10.873 1.00 92.31 123 LYS A N 1
ATOM 960 C CA . LYS A 1 123 ? -4.764 18.697 9.462 1.00 92.31 123 LYS A CA 1
ATOM 961 C C . LYS A 1 123 ? -5.913 17.719 9.279 1.00 92.31 123 LYS A C 1
ATOM 963 O O . LYS A 1 123 ? -5.810 16.552 9.659 1.00 92.31 123 LYS A O 1
ATOM 968 N N . ARG A 1 124 ? -6.959 18.170 8.587 1.00 94.19 124 ARG A N 1
ATOM 969 C CA . ARG A 1 124 ? -8.057 17.301 8.162 1.00 94.19 124 ARG A CA 1
ATOM 970 C C . ARG A 1 124 ? -7.552 16.267 7.148 1.00 94.19 124 ARG A C 1
ATOM 972 O O . ARG A 1 124 ? -6.741 16.581 6.266 1.00 94.19 124 ARG A O 1
ATOM 979 N N . LEU A 1 125 ? -7.979 15.029 7.334 1.00 95.44 125 LEU A N 1
ATOM 980 C CA . LEU A 1 125 ? -7.780 13.917 6.415 1.00 95.44 125 LEU A CA 1
ATOM 981 C C . LEU A 1 125 ? -8.883 13.918 5.358 1.00 95.44 125 LEU A C 1
ATOM 983 O O . LEU A 1 125 ? -9.945 14.516 5.547 1.00 95.44 125 LEU A O 1
ATOM 987 N N . LEU A 1 126 ? -8.633 13.239 4.244 1.00 95.94 126 LEU A N 1
ATOM 988 C CA . LEU A 1 126 ? -9.712 12.943 3.306 1.00 95.94 126 LEU A CA 1
ATOM 989 C C . LEU A 1 126 ? -10.709 11.961 3.948 1.00 95.94 126 LEU A C 1
ATOM 991 O O . LEU A 1 126 ? -10.290 11.133 4.762 1.00 95.94 126 LEU A O 1
ATOM 995 N N . PRO A 1 127 ? -11.997 12.019 3.560 1.00 96.88 127 PRO A N 1
ATOM 996 C CA . PRO A 1 127 ? -12.959 10.966 3.858 1.00 96.88 127 PRO A CA 1
ATOM 997 C C . PRO A 1 127 ? -12.402 9.576 3.552 1.00 96.88 127 PRO A C 1
ATOM 999 O O . PRO A 1 127 ? -11.733 9.375 2.530 1.00 96.88 127 PRO A O 1
ATOM 1002 N N . ALA A 1 128 ? -12.692 8.638 4.443 1.00 97.69 128 ALA A N 1
ATOM 1003 C CA . ALA A 1 128 ? -12.299 7.246 4.338 1.00 97.69 128 ALA A CA 1
ATOM 1004 C C . ALA A 1 128 ? -13.526 6.344 4.457 1.00 97.69 128 ALA A C 1
ATOM 1006 O O . ALA A 1 128 ? -14.439 6.623 5.233 1.00 97.69 128 ALA A O 1
ATOM 1007 N N . GLU A 1 129 ? -13.527 5.254 3.699 1.00 98.38 129 GLU A N 1
ATOM 1008 C CA . GLU A 1 129 ? -14.613 4.276 3.717 1.00 98.38 129 GLU A CA 1
ATOM 1009 C C . GLU A 1 129 ? -14.197 3.135 4.649 1.00 98.38 129 GLU A C 1
ATOM 1011 O O . GLU A 1 129 ? -13.160 2.507 4.428 1.00 98.38 129 GLU A O 1
ATOM 1016 N N . LEU A 1 130 ? -14.975 2.906 5.707 1.00 98.62 130 LEU A N 1
ATOM 1017 C CA . LEU A 1 130 ? -14.770 1.829 6.674 1.00 98.62 130 LEU A CA 1
ATOM 1018 C C . LEU A 1 130 ? -15.921 0.831 6.543 1.00 98.62 130 LEU A C 1
ATOM 1020 O O . LEU A 1 130 ? -17.079 1.236 6.596 1.00 98.62 130 LEU A O 1
ATOM 1024 N N . SER A 1 131 ? -15.614 -0.451 6.380 1.00 98.31 131 SER A N 1
ATOM 1025 C CA . SER A 1 131 ? -16.606 -1.532 6.314 1.00 98.31 131 SER A CA 1
ATOM 1026 C C . SER A 1 131 ? -16.278 -2.609 7.342 1.00 98.31 131 SER A C 1
ATOM 1028 O O . SER A 1 131 ? -15.110 -2.956 7.516 1.00 98.31 131 SER A O 1
ATOM 1030 N N . PHE A 1 132 ? -17.300 -3.132 8.016 1.00 97.62 132 PHE A N 1
ATOM 1031 C CA . PHE A 1 132 ? -17.149 -4.189 9.016 1.00 97.62 132 PHE A CA 1
ATOM 1032 C C . PHE A 1 132 ? -17.137 -5.570 8.355 1.00 97.62 132 PHE A C 1
ATOM 1034 O O . PHE A 1 132 ? -17.891 -5.809 7.410 1.00 97.62 132 PHE A O 1
ATOM 1041 N N . GLY A 1 133 ? -16.298 -6.472 8.860 1.00 95.88 133 GLY A N 1
ATOM 1042 C CA . GLY A 1 133 ? -16.452 -7.905 8.627 1.00 95.88 133 GLY A CA 1
ATOM 1043 C C . GLY A 1 133 ? -17.545 -8.507 9.515 1.00 95.88 133 GLY A C 1
ATOM 1044 O O . GLY A 1 133 ? -18.201 -7.803 10.282 1.00 95.88 133 GLY A O 1
ATOM 1045 N N . GLU A 1 134 ? -17.717 -9.829 9.436 1.00 96.06 134 GLU A N 1
ATOM 1046 C CA . GLU A 1 134 ? -18.610 -10.569 10.345 1.00 96.06 134 GLU A CA 1
ATOM 1047 C C . GLU A 1 134 ? -18.196 -10.393 11.815 1.00 96.06 134 GLU A C 1
ATOM 1049 O O . GLU A 1 134 ? -19.041 -10.215 12.689 1.00 96.06 134 GLU A O 1
ATOM 1054 N N . ASP A 1 135 ? -16.885 -10.394 12.069 1.00 97.38 135 ASP A N 1
ATOM 1055 C CA . ASP A 1 135 ? -16.279 -9.947 13.318 1.00 97.38 135 ASP A CA 1
ATOM 1056 C C . ASP A 1 135 ? -15.893 -8.462 13.182 1.00 97.38 135 ASP A C 1
ATOM 1058 O O . ASP A 1 135 ? -15.003 -8.147 12.388 1.00 97.38 135 ASP A O 1
ATOM 1062 N N . PRO A 1 136 ? -16.491 -7.536 13.956 1.00 96.94 136 PRO A N 1
ATOM 1063 C CA . PRO A 1 136 ? -16.193 -6.109 13.839 1.00 96.94 136 PRO A CA 1
ATOM 1064 C C . PRO A 1 136 ? -14.793 -5.700 14.333 1.00 96.94 136 PRO A C 1
ATOM 1066 O O . PRO A 1 136 ? -14.438 -4.521 14.251 1.00 96.94 136 PRO A O 1
ATOM 1069 N N . THR A 1 137 ? -13.978 -6.623 14.859 1.00 98.56 137 THR A N 1
ATOM 1070 C CA . THR A 1 137 ? -12.531 -6.394 15.044 1.00 98.56 137 THR A CA 1
ATOM 1071 C C . THR A 1 137 ? -11.763 -6.457 13.722 1.00 98.56 137 THR A C 1
ATOM 1073 O O . THR A 1 137 ? -10.669 -5.898 13.624 1.00 98.56 137 THR A O 1
ATOM 1076 N N . TRP A 1 138 ? -12.336 -7.080 12.691 1.00 98.62 138 TRP A N 1
ATOM 1077 C CA . TRP A 1 138 ? -11.818 -7.099 11.332 1.00 98.62 138 TRP A CA 1
ATOM 1078 C C . TRP A 1 138 ? -12.599 -6.127 10.459 1.00 98.62 138 TRP A C 1
ATOM 1080 O O . TRP A 1 138 ? -13.819 -6.206 10.324 1.00 98.62 138 TRP A O 1
ATOM 1090 N N . VAL A 1 139 ? -11.879 -5.194 9.844 1.00 98.75 139 VAL A N 1
ATOM 1091 C CA . VAL A 1 139 ? -12.476 -4.148 9.013 1.00 98.75 139 VAL A CA 1
ATOM 1092 C C . VAL A 1 139 ? -11.701 -3.964 7.718 1.00 98.75 139 VAL A C 1
ATOM 1094 O O . VAL A 1 139 ? -10.479 -4.142 7.668 1.00 98.75 139 VAL A O 1
ATOM 1097 N N . GLU A 1 140 ? -12.411 -3.546 6.676 1.00 98.75 140 GLU A N 1
ATOM 1098 C CA . GLU A 1 140 ? -11.800 -3.007 5.469 1.00 98.75 140 GLU A CA 1
ATOM 1099 C C . GLU A 1 140 ? -11.813 -1.481 5.501 1.00 98.75 140 GLU A C 1
ATOM 1101 O O . GLU A 1 140 ? -12.832 -0.853 5.788 1.00 98.75 140 GLU A O 1
ATOM 1106 N N . LEU A 1 141 ? -10.664 -0.883 5.191 1.00 98.69 141 LEU A N 1
ATOM 1107 C CA . LEU A 1 141 ? -10.473 0.561 5.152 1.00 98.69 141 LEU A CA 1
ATOM 1108 C C . LEU A 1 141 ? -9.964 0.993 3.776 1.00 98.69 141 LEU A C 1
ATOM 1110 O O . LEU A 1 141 ? -8.886 0.569 3.349 1.00 98.69 141 LEU A O 1
ATOM 1114 N N . VAL A 1 142 ? -10.689 1.893 3.114 1.00 98.56 142 VAL A N 1
ATOM 1115 C CA . VAL A 1 142 ? -10.265 2.518 1.854 1.00 98.56 142 VAL A CA 1
ATOM 1116 C C . VAL A 1 142 ? -9.815 3.954 2.103 1.00 98.56 142 VAL A C 1
ATOM 1118 O O . VAL A 1 142 ? -10.573 4.792 2.589 1.00 98.56 142 VAL A O 1
ATOM 1121 N N . LEU A 1 143 ? -8.569 4.249 1.725 1.00 97.19 143 LEU A N 1
ATOM 1122 C CA . LEU A 1 143 ? -7.958 5.576 1.811 1.00 97.19 143 LEU A CA 1
ATOM 1123 C C . LEU A 1 143 ? -7.591 6.110 0.428 1.00 97.19 143 LEU A C 1
ATOM 1125 O O . LEU A 1 143 ? -7.115 5.374 -0.432 1.00 97.19 143 LEU A O 1
ATOM 1129 N N . ARG A 1 144 ? -7.722 7.425 0.232 1.00 96.12 144 ARG A N 1
ATOM 1130 C CA . ARG A 1 144 ? -7.315 8.121 -1.008 1.00 96.12 144 ARG A CA 1
ATOM 1131 C C . ARG A 1 144 ? -6.083 9.010 -0.842 1.00 96.12 144 ARG A C 1
ATOM 1133 O O . ARG A 1 144 ? -5.656 9.680 -1.774 1.00 96.12 144 ARG A O 1
ATOM 1140 N N . GLU A 1 145 ? -5.461 8.972 0.326 1.00 92.50 145 GLU A N 1
ATOM 1141 C CA . GLU A 1 145 ? -4.170 9.594 0.625 1.00 92.50 145 GLU A CA 1
ATOM 1142 C C . GLU A 1 145 ? -3.257 8.574 1.327 1.00 92.50 145 GLU A C 1
ATOM 1144 O O . GLU A 1 145 ? -3.641 7.421 1.526 1.00 92.50 145 GLU A O 1
ATOM 1149 N N . GLY A 1 146 ? -2.014 8.954 1.616 1.00 87.38 146 GLY A N 1
ATOM 1150 C CA . GLY A 1 146 ? -1.037 8.073 2.256 1.00 87.38 146 GLY A CA 1
ATOM 1151 C C . GLY A 1 146 ? -0.066 8.859 3.122 1.00 87.38 146 GLY A C 1
ATOM 1152 O O . GLY A 1 146 ? 1.058 9.127 2.702 1.00 87.38 146 GLY A O 1
ATOM 1153 N N . ARG A 1 147 ? -0.511 9.263 4.315 1.00 91.25 147 ARG A N 1
ATOM 1154 C CA . ARG A 1 147 ? 0.333 9.936 5.315 1.00 91.25 147 ARG A CA 1
ATOM 1155 C C . ARG A 1 147 ? 1.069 8.923 6.194 1.00 91.25 147 ARG A C 1
ATOM 1157 O O . ARG A 1 147 ? 0.711 7.748 6.256 1.00 91.25 147 ARG A O 1
ATOM 1164 N N . PHE A 1 148 ? 2.091 9.400 6.904 1.00 92.62 148 PHE A N 1
ATOM 1165 C CA . PHE A 1 148 ? 2.892 8.582 7.814 1.00 92.62 148 PHE A CA 1
ATOM 1166 C C . PHE A 1 148 ? 2.015 7.841 8.836 1.00 92.62 148 PHE A C 1
ATOM 1168 O O . PHE A 1 148 ? 1.293 8.477 9.609 1.00 92.62 148 PHE A O 1
ATOM 1175 N N . HIS A 1 149 ? 2.071 6.504 8.807 1.00 95.38 149 HIS A N 1
ATOM 1176 C CA . HIS A 1 149 ? 1.307 5.588 9.664 1.00 95.38 149 HIS A CA 1
ATOM 1177 C C . HIS A 1 149 ? -0.206 5.890 9.720 1.00 95.38 149 HIS A C 1
ATOM 1179 O O . HIS A 1 149 ? -0.853 5.650 10.741 1.00 95.38 149 HIS A O 1
ATOM 1185 N N . GLN A 1 150 ? -0.786 6.432 8.640 1.00 96.38 150 GLN A N 1
ATOM 1186 C CA . GLN A 1 150 ? -2.135 7.009 8.655 1.00 96.38 150 GLN A CA 1
ATOM 1187 C C . GLN A 1 150 ? -3.201 6.069 9.234 1.00 96.38 150 GLN A C 1
ATOM 1189 O O . GLN A 1 150 ? -3.911 6.480 10.144 1.00 96.38 150 GLN A O 1
ATOM 1194 N N . VAL A 1 151 ? -3.273 4.813 8.776 1.00 97.62 151 VAL A N 1
ATOM 1195 C CA . VAL A 1 151 ? -4.265 3.831 9.259 1.00 97.62 151 VAL A CA 1
ATOM 1196 C C . VAL A 1 151 ? -4.177 3.655 10.777 1.00 97.62 151 VAL A C 1
ATOM 1198 O O . VAL A 1 151 ? -5.165 3.831 11.486 1.00 97.62 151 VAL A O 1
ATOM 1201 N N . LYS A 1 152 ? -2.973 3.384 11.294 1.00 97.88 152 LYS A N 1
ATOM 1202 C CA . LYS A 1 152 ? -2.743 3.166 12.730 1.00 97.88 152 LYS A CA 1
ATOM 1203 C C . LYS A 1 152 ? -3.121 4.392 13.552 1.00 97.88 152 LYS A C 1
ATOM 1205 O O . LYS A 1 152 ? -3.763 4.269 14.588 1.00 97.88 152 LYS A O 1
ATOM 1210 N N . ARG A 1 153 ? -2.758 5.579 13.065 1.00 97.50 153 ARG A N 1
ATOM 1211 C CA . ARG A 1 153 ? -3.033 6.850 13.741 1.00 97.50 153 ARG A CA 1
ATOM 1212 C C . ARG A 1 153 ? -4.516 7.212 13.737 1.00 97.50 153 ARG A C 1
ATOM 1214 O O . ARG A 1 153 ? -4.995 7.765 14.719 1.00 97.50 153 ARG A O 1
ATOM 1221 N N . MET A 1 154 ? -5.239 6.891 12.664 1.00 97.50 154 MET A N 1
ATOM 1222 C CA . MET A 1 154 ? -6.687 7.096 12.583 1.00 97.50 154 MET A CA 1
ATOM 1223 C C . MET A 1 154 ? -7.422 6.259 13.632 1.00 97.50 154 MET A C 1
ATOM 1225 O O . MET A 1 154 ? -8.202 6.812 14.401 1.00 97.50 154 MET A O 1
ATOM 1229 N N . PHE A 1 155 ? -7.113 4.962 13.739 1.00 98.25 155 PHE A N 1
ATOM 1230 C CA . PHE A 1 155 ? -7.700 4.116 14.784 1.00 98.25 155 PHE A CA 1
ATOM 1231 C C . PHE A 1 155 ? -7.256 4.529 16.191 1.00 98.25 155 PHE A C 1
ATOM 1233 O O . PHE A 1 155 ? -8.090 4.590 17.092 1.00 98.25 155 PHE A O 1
ATOM 1240 N N . GLN A 1 156 ? -5.991 4.918 16.374 1.00 97.88 156 GLN A N 1
ATOM 1241 C CA . GLN A 1 156 ? -5.503 5.434 17.656 1.00 97.88 156 GLN A CA 1
ATOM 1242 C C . GLN A 1 156 ? -6.248 6.699 18.101 1.00 97.88 156 GLN A C 1
ATOM 1244 O O . GLN A 1 156 ? -6.568 6.835 19.280 1.00 97.88 156 GLN A O 1
ATOM 1249 N N . ALA A 1 157 ? -6.577 7.605 17.177 1.00 96.62 157 ALA A N 1
ATOM 1250 C CA . ALA A 1 157 ? -7.377 8.797 17.470 1.00 96.62 157 ALA A CA 1
ATOM 1251 C C . ALA A 1 157 ? -8.821 8.463 17.894 1.00 96.62 157 ALA A C 1
ATOM 1253 O O . ALA A 1 157 ? -9.480 9.275 18.539 1.00 96.62 157 ALA A O 1
ATOM 1254 N N . ARG A 1 158 ? -9.300 7.259 17.567 1.00 97.25 158 ARG A N 1
ATOM 1255 C CA . ARG A 1 158 ? -10.559 6.680 18.060 1.00 97.25 158 ARG A CA 1
ATOM 1256 C C . ARG A 1 158 ? -10.378 5.818 19.312 1.00 97.25 158 ARG A C 1
ATOM 1258 O O . ARG A 1 158 ? -11.298 5.144 19.754 1.00 97.25 158 ARG A O 1
ATOM 1265 N N . GLY A 1 159 ? -9.184 5.832 19.896 1.00 97.62 159 GLY A N 1
ATOM 1266 C CA . GLY A 1 159 ? -8.827 5.034 21.059 1.00 97.62 159 GLY A CA 1
ATOM 1267 C C . GLY A 1 159 ? -8.552 3.563 20.747 1.00 97.62 159 GLY A C 1
ATOM 1268 O O . GLY A 1 159 ? -8.255 2.816 21.669 1.00 97.62 159 GLY A O 1
ATOM 1269 N N . ASN A 1 160 ? -8.626 3.107 19.500 1.00 98.31 160 ASN A N 1
ATOM 1270 C CA . ASN A 1 160 ? -8.408 1.706 19.143 1.00 98.31 160 ASN A CA 1
ATOM 1271 C C . ASN A 1 160 ? -6.952 1.450 18.705 1.00 98.31 160 ASN A C 1
ATOM 1273 O O . ASN A 1 160 ? -6.212 2.379 18.379 1.00 98.31 160 ASN A O 1
ATOM 1277 N N . ARG A 1 161 ? -6.519 0.188 18.687 1.00 98.25 161 ARG A N 1
ATOM 1278 C CA . ARG A 1 161 ? -5.168 -0.206 18.269 1.00 98.25 161 ARG A CA 1
ATOM 1279 C C . ARG A 1 161 ? -5.241 -1.185 17.110 1.00 98.25 161 ARG A C 1
ATOM 1281 O O . ARG A 1 161 ? -5.989 -2.151 17.163 1.00 98.25 161 ARG A O 1
ATOM 1288 N N . VAL A 1 162 ? -4.416 -0.954 16.092 1.00 98.69 162 VAL A N 1
ATOM 1289 C CA . VAL A 1 162 ? -4.241 -1.883 14.970 1.00 98.69 162 VAL A CA 1
ATOM 1290 C C . VAL A 1 162 ? -3.270 -2.988 15.378 1.00 98.69 162 VAL A C 1
ATOM 1292 O O . VAL A 1 162 ? -2.122 -2.699 15.714 1.00 98.69 162 VAL A O 1
ATOM 1295 N N . LEU A 1 163 ? -3.732 -4.237 15.342 1.00 98.44 163 LEU A N 1
ATOM 1296 C CA . LEU A 1 163 ? -2.943 -5.441 15.622 1.00 98.44 163 LEU A CA 1
ATOM 1297 C C . LEU A 1 163 ? -2.342 -6.050 14.353 1.00 98.44 163 LEU A C 1
ATOM 1299 O O . LEU A 1 163 ? -1.253 -6.616 14.394 1.00 98.44 163 LEU A O 1
ATOM 1303 N N . TYR A 1 164 ? -3.047 -5.927 13.230 1.00 98.62 164 TYR A N 1
ATOM 1304 C CA . TYR A 1 164 ? -2.606 -6.416 11.929 1.00 98.62 164 TYR A CA 1
ATOM 1305 C C . TYR A 1 164 ? -3.044 -5.456 10.830 1.00 98.62 164 TYR A C 1
ATOM 1307 O O . TYR A 1 164 ? -4.141 -4.896 10.885 1.00 98.62 164 TYR A O 1
ATOM 1315 N N . LEU A 1 165 ? -2.181 -5.267 9.832 1.00 98.69 165 LEU A N 1
ATOM 1316 C CA . LEU A 1 165 ? -2.449 -4.399 8.696 1.00 98.69 165 LEU A CA 1
ATOM 1317 C C . LEU A 1 165 ? -1.914 -5.025 7.412 1.00 98.69 165 LEU A C 1
ATOM 1319 O O . LEU A 1 165 ? -0.713 -5.282 7.290 1.00 98.69 165 LEU A O 1
ATOM 1323 N N . LYS A 1 166 ? -2.799 -5.188 6.429 1.00 98.75 166 LYS A N 1
ATOM 1324 C CA . LYS A 1 166 ? -2.453 -5.685 5.099 1.00 98.75 166 LYS A CA 1
ATOM 1325 C C . LYS A 1 166 ? -3.086 -4.825 4.020 1.00 98.75 166 LYS A C 1
ATOM 1327 O O . LYS A 1 166 ? -4.295 -4.624 4.025 1.00 98.75 166 LYS A O 1
ATOM 1332 N N . ARG A 1 167 ? -2.295 -4.334 3.063 1.00 98.75 167 ARG A N 1
ATOM 1333 C CA . ARG A 1 167 ? -2.846 -3.670 1.872 1.00 98.75 167 ARG A CA 1
ATOM 1334 C C . ARG A 1 167 ? -3.323 -4.724 0.874 1.00 98.75 167 ARG A C 1
ATOM 1336 O O . ARG A 1 167 ? -2.518 -5.514 0.389 1.00 98.75 167 ARG A O 1
ATOM 1343 N N . LEU A 1 168 ? -4.615 -4.718 0.572 1.00 98.69 168 LEU A N 1
ATOM 1344 C CA . LEU A 1 168 ? -5.243 -5.626 -0.387 1.00 98.69 168 LEU A CA 1
ATOM 1345 C C . LEU A 1 168 ? -5.179 -5.081 -1.815 1.00 98.69 168 LEU A C 1
ATOM 1347 O O . LEU A 1 168 ? -4.947 -5.853 -2.736 1.00 98.69 168 LEU A O 1
ATOM 1351 N N . ALA A 1 169 ? -5.327 -3.763 -1.987 1.00 98.62 169 ALA A N 1
ATOM 1352 C CA . ALA A 1 169 ? -5.406 -3.145 -3.308 1.00 98.62 169 ALA A CA 1
ATOM 1353 C C . ALA A 1 169 ? -4.711 -1.775 -3.381 1.00 98.62 169 ALA A C 1
ATOM 1355 O O . ALA A 1 169 ? -4.636 -1.039 -2.384 1.00 98.62 169 ALA A O 1
ATOM 1356 N N . LEU A 1 170 ? -4.247 -1.414 -4.580 1.00 98.19 170 LEU A N 1
ATOM 1357 C CA . LEU A 1 170 ? -3.789 -0.071 -4.949 1.00 98.19 170 LEU A CA 1
ATOM 1358 C C . LEU A 1 170 ? -4.399 0.313 -6.301 1.00 98.19 170 LEU A C 1
ATOM 1360 O O . LEU A 1 170 ? -4.024 -0.228 -7.340 1.00 98.19 170 LEU A O 1
ATOM 1364 N N . GLY A 1 171 ? -5.300 1.292 -6.289 1.00 96.94 171 GLY A N 1
ATOM 1365 C CA . GLY A 1 171 ? -6.069 1.663 -7.469 1.00 96.94 171 GLY A CA 1
ATOM 1366 C C . GLY A 1 171 ? -6.836 0.446 -8.005 1.00 96.94 171 GLY A C 1
ATOM 1367 O O . GLY A 1 171 ? -7.555 -0.172 -7.224 1.00 96.94 171 GLY A O 1
ATOM 1368 N N . PRO A 1 172 ? -6.686 0.097 -9.293 1.00 97.31 172 PRO A N 1
ATOM 1369 C CA . PRO A 1 172 ? -7.350 -1.060 -9.891 1.00 97.31 172 PRO A CA 1
ATOM 1370 C C . PRO A 1 172 ? -6.636 -2.393 -9.618 1.00 97.31 172 PRO A C 1
ATOM 1372 O O . PRO A 1 172 ? -7.147 -3.436 -10.010 1.00 97.31 172 PRO A O 1
ATOM 1375 N N . ILE A 1 173 ? -5.448 -2.379 -9.002 1.00 98.50 173 ILE A N 1
ATOM 1376 C CA . ILE A 1 173 ? -4.651 -3.592 -8.814 1.00 98.50 173 ILE A CA 1
ATOM 1377 C C . ILE A 1 173 ? -4.996 -4.252 -7.493 1.00 98.50 173 ILE A C 1
ATOM 1379 O O . ILE A 1 173 ? -4.870 -3.642 -6.427 1.00 98.50 173 ILE A O 1
ATOM 1383 N N . GLU A 1 174 ? -5.350 -5.525 -7.592 1.00 98.44 174 GLU A N 1
ATOM 1384 C CA . GLU A 1 174 ? -5.674 -6.406 -6.481 1.00 98.44 174 GLU A CA 1
ATOM 1385 C C . GLU A 1 174 ? -4.501 -7.337 -6.166 1.00 98.44 174 GLU A C 1
ATOM 1387 O O . GLU A 1 174 ? -3.800 -7.820 -7.057 1.00 98.44 174 GLU A O 1
ATOM 1392 N N . LEU A 1 175 ? -4.285 -7.621 -4.881 1.00 98.38 175 LEU A N 1
ATOM 1393 C CA . LEU A 1 175 ? -3.248 -8.561 -4.450 1.00 98.38 175 LEU A CA 1
ATOM 1394 C C . LEU A 1 175 ? -3.564 -9.994 -4.907 1.00 98.38 175 LEU A C 1
ATOM 1396 O O . LEU A 1 175 ? -2.659 -10.755 -5.257 1.00 98.38 175 LEU A O 1
ATOM 1400 N N . GLY A 1 176 ? -4.853 -10.349 -4.895 1.00 96.00 176 GLY A N 1
ATOM 1401 C CA . GLY A 1 176 ? -5.351 -11.670 -5.261 1.00 96.00 176 GLY A CA 1
ATOM 1402 C C . GLY A 1 176 ? -4.700 -12.794 -4.452 1.00 96.00 176 GLY A C 1
ATOM 1403 O O . GLY A 1 176 ? -4.505 -12.683 -3.241 1.00 96.00 176 GLY A O 1
ATOM 1404 N N . ASN A 1 177 ? -4.343 -13.871 -5.152 1.00 96.19 177 ASN A N 1
ATOM 1405 C CA . ASN A 1 177 ? -3.804 -15.102 -4.565 1.00 96.19 177 ASN A CA 1
ATOM 1406 C C . ASN A 1 177 ? -2.270 -15.180 -4.603 1.00 96.19 177 ASN A C 1
ATOM 1408 O O . ASN A 1 177 ? -1.715 -16.264 -4.433 1.00 96.19 177 ASN A O 1
ATOM 1412 N N . LEU A 1 178 ? -1.575 -14.065 -4.865 1.00 98.06 178 LEU A N 1
ATOM 1413 C CA . LEU A 1 178 ? -0.112 -14.044 -4.873 1.00 98.06 178 LEU A CA 1
ATOM 1414 C C . LEU A 1 178 ? 0.404 -14.480 -3.487 1.00 98.06 178 LEU A C 1
ATOM 1416 O O . LEU A 1 178 ? 0.036 -13.842 -2.496 1.00 98.06 178 LEU A O 1
ATOM 1420 N N . PRO A 1 179 ? 1.227 -15.538 -3.372 1.00 98.19 179 PRO A N 1
ATOM 1421 C CA . PRO A 1 179 ? 1.751 -15.965 -2.080 1.00 98.19 179 PRO A CA 1
ATOM 1422 C C . PRO A 1 179 ? 2.627 -14.891 -1.432 1.00 98.19 179 PRO A C 1
ATOM 1424 O O . PRO A 1 179 ? 3.214 -14.045 -2.101 1.00 98.19 179 PRO A O 1
ATOM 1427 N N . GLN A 1 180 ? 2.702 -14.904 -0.106 1.00 98.06 180 GLN A N 1
ATOM 1428 C CA . GLN A 1 180 ? 3.499 -13.935 0.642 1.00 98.06 180 GLN A CA 1
ATOM 1429 C C . GLN A 1 180 ? 4.994 -14.090 0.340 1.00 98.06 180 GLN A C 1
ATOM 1431 O O . GLN A 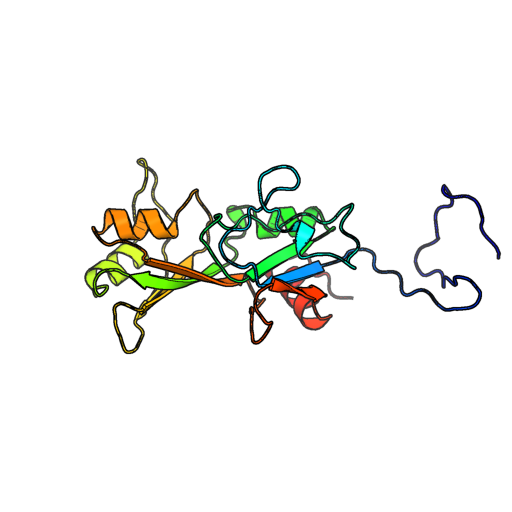1 180 ? 5.518 -15.198 0.359 1.00 98.06 180 GLN A O 1
ATOM 1436 N N . GLY A 1 181 ? 5.680 -12.972 0.092 1.00 98.00 181 G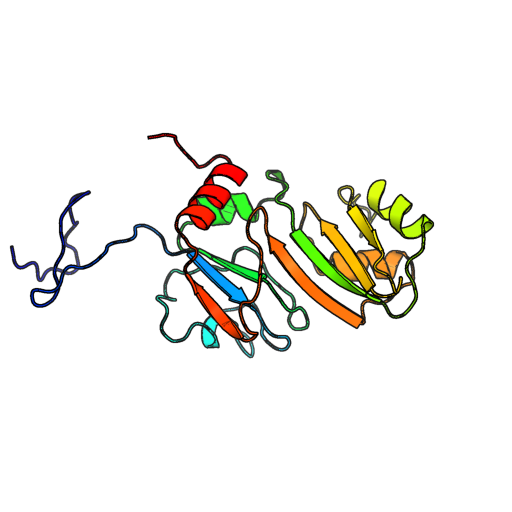LY A N 1
ATOM 1437 C CA . GLY A 1 181 ? 7.089 -12.943 -0.312 1.00 98.00 181 GLY A CA 1
ATOM 1438 C C . GLY A 1 181 ? 7.309 -13.045 -1.821 1.00 98.00 181 GLY A C 1
ATOM 1439 O O . GLY A 1 181 ? 8.373 -12.647 -2.284 1.00 98.00 181 GLY A O 1
ATOM 1440 N N . GLU A 1 182 ? 6.307 -13.494 -2.578 1.00 98.19 182 GLU A N 1
ATOM 1441 C CA . GLU A 1 182 ? 6.409 -13.642 -4.026 1.00 98.19 182 GLU A CA 1
ATOM 1442 C C . GLU A 1 182 ? 6.141 -12.328 -4.759 1.00 98.19 182 GLU A C 1
ATOM 1444 O O . GLU A 1 182 ? 5.362 -11.472 -4.315 1.00 98.19 182 GLU A O 1
ATOM 1449 N N . ALA A 1 183 ? 6.771 -12.202 -5.925 1.00 98.25 183 ALA A N 1
ATOM 1450 C CA . ALA A 1 183 ? 6.567 -11.103 -6.851 1.00 98.25 183 ALA A CA 1
ATOM 1451 C C . ALA A 1 183 ? 6.276 -11.612 -8.263 1.00 98.25 183 ALA A C 1
ATOM 1453 O O . ALA A 1 183 ? 6.730 -12.679 -8.671 1.00 98.25 183 ALA A O 1
ATOM 1454 N N . ARG A 1 184 ? 5.533 -10.818 -9.032 1.00 97.38 184 ARG A N 1
ATOM 1455 C CA . ARG A 1 184 ? 5.263 -11.081 -10.449 1.00 97.38 184 ARG A CA 1
ATOM 1456 C C . ARG A 1 184 ? 5.200 -9.788 -11.244 1.00 97.38 184 ARG A C 1
ATOM 1458 O O . ARG A 1 184 ? 4.916 -8.729 -10.687 1.00 97.38 184 ARG A O 1
ATOM 1465 N N . PHE A 1 185 ? 5.405 -9.889 -12.553 1.00 97.00 185 PHE A N 1
ATOM 1466 C CA . PHE A 1 185 ? 5.026 -8.810 -13.460 1.00 97.00 185 PHE A CA 1
ATOM 1467 C C . PHE A 1 185 ? 3.510 -8.601 -13.440 1.00 97.00 185 PHE A C 1
ATOM 1469 O O . PHE A 1 185 ? 2.739 -9.540 -13.198 1.00 97.00 185 PHE A O 1
ATOM 1476 N N . LEU A 1 186 ? 3.096 -7.360 -13.680 1.00 96.75 186 LEU A N 1
ATOM 1477 C CA . LEU A 1 186 ? 1.705 -7.076 -13.996 1.00 96.75 186 LEU A CA 1
ATOM 1478 C C . LEU A 1 186 ? 1.327 -7.693 -15.345 1.00 96.75 186 LEU A C 1
ATOM 1480 O O . LEU A 1 186 ? 2.169 -7.840 -16.241 1.00 96.75 186 LEU A O 1
ATOM 1484 N N . THR A 1 187 ? 0.060 -8.077 -15.477 1.00 95.62 187 THR A N 1
ATOM 1485 C CA . THR A 1 187 ? -0.489 -8.463 -16.780 1.00 95.62 187 THR A CA 1
ATOM 1486 C C . THR A 1 187 ? -0.720 -7.216 -17.644 1.00 95.62 187 THR A C 1
ATOM 1488 O O . THR A 1 187 ? -0.824 -6.113 -17.104 1.00 95.62 187 THR A O 1
ATOM 1491 N N . PRO A 1 188 ? -0.816 -7.350 -18.978 1.00 93.50 188 PRO A N 1
ATOM 1492 C CA . PRO A 1 188 ? -1.132 -6.218 -19.850 1.00 93.50 188 PRO A CA 1
ATOM 1493 C C . PRO A 1 188 ? -2.418 -5.478 -19.448 1.00 93.50 188 PRO A C 1
ATOM 1495 O O . PRO A 1 188 ? -2.461 -4.252 -19.479 1.00 93.50 188 PRO A O 1
ATOM 1498 N N . GLU A 1 189 ? -3.441 -6.208 -19.001 1.00 95.69 189 GLU A N 1
ATOM 1499 C CA . GLU A 1 189 ? -4.728 -5.647 -18.575 1.00 95.69 189 GLU A CA 1
ATOM 1500 C C . GLU A 1 189 ? -4.594 -4.852 -17.268 1.00 95.69 189 GLU A C 1
ATOM 1502 O O . GLU A 1 189 ? -5.195 -3.790 -17.110 1.00 95.69 189 GLU A O 1
ATOM 1507 N N . GLU A 1 190 ? -3.781 -5.345 -16.330 1.00 97.25 190 GLU A N 1
ATOM 1508 C CA . GLU A 1 190 ? -3.450 -4.644 -15.087 1.00 97.25 190 GLU A CA 1
ATOM 1509 C C . GLU A 1 190 ? -2.648 -3.364 -15.353 1.00 97.25 190 GLU A C 1
ATOM 1511 O O . GLU A 1 190 ? -2.935 -2.316 -14.766 1.00 97.25 190 GLU A O 1
ATOM 1516 N N . GLU A 1 191 ? -1.655 -3.436 -16.246 1.00 95.06 191 GLU A N 1
ATOM 1517 C CA . GLU A 1 191 ? -0.882 -2.273 -16.684 1.00 95.06 191 GLU A CA 1
ATOM 1518 C C . GLU A 1 191 ? -1.823 -1.223 -17.291 1.00 95.06 191 GLU A C 1
ATOM 1520 O O . GLU A 1 191 ? -1.889 -0.096 -16.796 1.00 95.06 191 GLU A O 1
ATOM 1525 N N . GLU A 1 192 ? -2.631 -1.596 -18.284 1.00 95.06 192 GLU A N 1
ATOM 1526 C CA . GLU A 1 192 ? -3.611 -0.701 -18.904 1.00 95.06 192 GLU A CA 1
ATOM 1527 C C . GLU A 1 192 ? -4.559 -0.070 -17.874 1.00 95.06 192 GLU A C 1
ATOM 1529 O O . GLU A 1 192 ? -4.753 1.153 -17.872 1.00 95.06 192 GLU A O 1
ATOM 1534 N N . ALA A 1 193 ? -5.113 -0.871 -16.959 1.00 96.12 193 ALA A N 1
ATOM 1535 C CA . ALA A 1 193 ? -6.001 -0.375 -15.917 1.00 96.12 193 ALA A CA 1
ATOM 1536 C C . ALA A 1 193 ? -5.310 0.677 -15.033 1.00 96.12 193 ALA A C 1
ATOM 1538 O O . ALA A 1 193 ? -5.917 1.707 -14.719 1.00 96.12 193 ALA A O 1
ATOM 1539 N N . LEU A 1 194 ? -4.038 0.471 -14.662 1.00 95.25 194 LEU A N 1
ATOM 1540 C CA . LEU A 1 194 ? -3.253 1.460 -13.916 1.00 95.25 194 LEU A CA 1
ATOM 1541 C C . LEU A 1 194 ? -3.075 2.757 -14.698 1.00 95.25 194 LEU A C 1
ATOM 1543 O O . LEU A 1 194 ? -3.341 3.828 -14.148 1.00 95.25 194 LEU A O 1
ATOM 1547 N N . TYR A 1 195 ? -2.649 2.673 -15.961 1.00 95.25 195 TYR A N 1
ATOM 1548 C CA . TYR A 1 195 ? -2.452 3.847 -16.814 1.00 95.25 195 TYR A CA 1
ATOM 1549 C C . TYR A 1 195 ? -3.761 4.632 -16.984 1.00 95.25 195 TYR A C 1
ATOM 1551 O O . TYR A 1 195 ? -3.762 5.861 -16.850 1.00 95.25 195 TYR A O 1
ATOM 1559 N N . ARG A 1 196 ? -4.897 3.947 -17.185 1.00 94.88 196 ARG A N 1
ATOM 1560 C CA . ARG A 1 196 ? -6.230 4.575 -17.247 1.00 94.88 196 ARG A CA 1
ATOM 1561 C C . ARG A 1 196 ? -6.602 5.245 -15.926 1.00 94.88 196 ARG A C 1
ATOM 1563 O O . ARG A 1 196 ? -7.018 6.403 -15.934 1.00 94.88 196 ARG A O 1
ATOM 1570 N N . ALA A 1 197 ? -6.385 4.571 -14.795 1.00 93.12 197 ALA A N 1
ATOM 1571 C CA . ALA A 1 197 ? -6.733 5.081 -13.466 1.00 93.12 197 ALA A CA 1
ATOM 1572 C C . ALA A 1 197 ? -6.024 6.398 -13.106 1.00 93.12 197 ALA A C 1
ATOM 1574 O O . ALA A 1 197 ? -6.522 7.157 -12.273 1.00 93.12 197 ALA A O 1
ATOM 1575 N N . VAL A 1 198 ? -4.880 6.686 -13.733 1.00 93.56 198 VAL A N 1
ATOM 1576 C CA . VAL A 1 198 ? -4.147 7.943 -13.535 1.00 93.56 198 VAL A CA 1
ATOM 1577 C C . VAL A 1 198 ? -4.150 8.872 -14.751 1.00 93.56 198 VAL A C 1
ATOM 1579 O O . VAL A 1 198 ? -3.446 9.883 -14.730 1.00 93.56 198 VAL A O 1
ATOM 1582 N N . GLY A 1 199 ? -4.936 8.579 -15.791 1.00 91.75 199 GLY A N 1
ATOM 1583 C CA . GLY A 1 199 ? -5.059 9.420 -16.988 1.00 91.75 199 GLY A CA 1
ATOM 1584 C C . GLY A 1 199 ? -3.775 9.507 -17.820 1.00 91.75 199 GLY A C 1
ATOM 1585 O O . GLY A 1 199 ? -3.438 10.585 -18.311 1.00 91.75 199 GLY A O 1
ATOM 1586 N N . LEU A 1 200 ? -3.017 8.412 -17.888 1.00 88.81 200 LEU A N 1
ATOM 1587 C CA . LEU A 1 200 ? -1.839 8.252 -18.749 1.00 88.81 200 LEU A CA 1
ATOM 1588 C C . LEU A 1 200 ? -2.094 7.325 -19.940 1.00 88.81 200 LEU A C 1
ATOM 1590 O O . LEU A 1 200 ? -1.220 7.171 -20.784 1.00 88.81 200 LEU A O 1
ATOM 1594 N N . PHE A 1 201 ? -3.269 6.704 -20.013 1.00 80.19 201 PHE A N 1
ATOM 1595 C CA . PHE A 1 201 ? -3.631 5.894 -21.164 1.00 80.19 201 PHE A CA 1
ATOM 1596 C C . PHE A 1 201 ? -4.062 6.796 -22.322 1.00 80.19 201 PHE A C 1
ATOM 1598 O O . PHE A 1 201 ? -5.097 7.459 -22.248 1.00 80.19 201 PHE A O 1
ATOM 1605 N N . THR A 1 202 ? -3.258 6.826 -23.376 1.00 63.47 202 THR A N 1
ATOM 1606 C CA . THR A 1 202 ? -3.664 7.312 -24.696 1.00 63.47 202 THR A CA 1
ATOM 1607 C C . THR A 1 202 ? -4.279 6.147 -25.458 1.00 63.47 202 THR A C 1
ATOM 1609 O O . THR A 1 202 ? -3.632 5.109 -25.589 1.00 63.47 202 THR A O 1
ATOM 1612 N N . GLU A 1 203 ? -5.520 6.301 -25.927 1.00 50.81 203 GLU A N 1
ATOM 1613 C CA . GLU A 1 203 ? -6.085 5.354 -26.894 1.00 50.81 203 GLU A CA 1
ATOM 1614 C C . GLU A 1 203 ? -5.184 5.304 -28.142 1.00 50.81 203 GLU A C 1
ATOM 1616 O O . GLU A 1 203 ? -4.601 6.337 -28.491 1.00 50.81 203 GLU A O 1
ATOM 16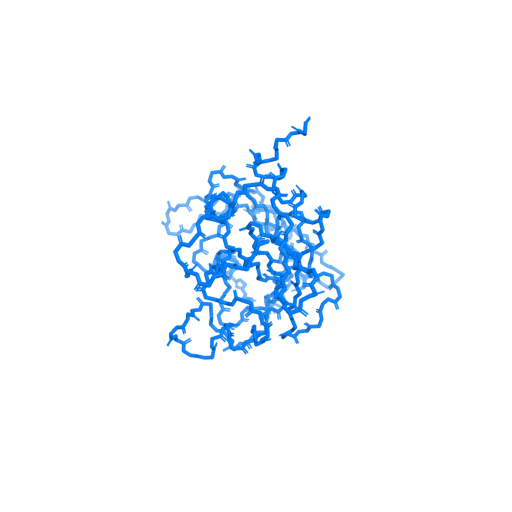21 N N . PRO A 1 204 ? -5.000 4.115 -28.746 1.00 48.97 204 PRO A N 1
ATOM 1622 C CA . PRO A 1 204 ? -4.211 3.965 -29.964 1.00 48.97 204 PRO A CA 1
ATOM 1623 C C . PRO A 1 204 ? -4.779 4.760 -31.146 1.00 48.97 204 PRO A C 1
ATOM 1625 O O . PRO A 1 204 ? -6.014 4.966 -31.199 1.00 48.97 204 PRO A O 1
#

pLDDT: mean 93.57, std 7.35, range [48.97, 98.81]

Sequence (204 aa):
EVVRDPGFHVPEGASLELDGKPLAVRRHHHLLLHKPAGYVTSRTEGPSVYALLSGFPTRDLAPVGRLDKDTEGLLLFTTDGELLHRLTHPRHKVAKRYLVHLERPATEEDQKAFAEGLSLDGKRLLPAELSFGEDPTWVELVLREGRFHQVKRMFQARGNRVLYLKRLALGPIELGNLPQGEARFLTPEEEEALYRAVGLFTEP

Nearest PDB structures (foldseek):
  1ksv-assembly1_A  TM=8.363E-01  e=2.227E-20  Escherichia coli
  1vio-assembly1_B  TM=8.279E-01  e=2.107E-19  Haemophilus influenzae
  4lgt-assembly1_A  TM=8.159E-01  e=2.543E-18  Escherichia coli K-12
  4lgt-assembly2_D  TM=8.218E-01  e=1.888E-17  Escherichia coli K-12
  2olw-assembly2_B  TM=8.947E-01  e=6.839E-15  Escherichia coli

Mean predicted aligned error: 5.47 Å